Protein AF-A0A2H1VPU5-F1 (afdb_monomer)

pLDDT: mean 70.34, std 22.44, range [27.55, 95.19]

Nearest PDB structures (foldseek):
  5och-assembly3_F  TM=7.234E-01  e=4.424E-10  Homo sapiens
  5och-assembly1_B  TM=7.020E-01  e=1.678E-09  Homo sapiens
  8t46-assembly1_B  TM=8.960E-01  e=2.900E-05  Homo sapiens
  7ocy-assembly1_A  TM=8.247E-01  e=1.777E-04  Enterococcus faecalis
  7zo8-assembly1_A  TM=7.745E-01  e=1.078E-02  Brucella abortus 2308

Structure (mmCIF, N/CA/C/O backbone):
data_AF-A0A2H1VPU5-F1
#
_entry.id   AF-A0A2H1VPU5-F1
#
loop_
_atom_site.group_PDB
_atom_site.id
_atom_site.type_symbol
_atom_site.label_atom_id
_atom_site.label_alt_id
_atom_site.label_comp_id
_atom_site.label_asym_id
_atom_site.label_entity_id
_atom_site.label_seq_id
_atom_site.pdbx_PDB_ins_code
_atom_site.Cartn_x
_atom_site.Cartn_y
_atom_site.Cartn_z
_atom_site.occupancy
_atom_site.B_iso_or_equiv
_atom_site.auth_seq_id
_atom_site.auth_comp_id
_atom_site.auth_asym_id
_atom_site.auth_atom_id
_atom_site.pdbx_PDB_model_num
ATOM 1 N N . MET A 1 1 ? 21.576 2.907 -0.251 1.00 35.38 1 MET A N 1
ATOM 2 C CA . MET A 1 1 ? 21.197 3.904 0.779 1.00 35.38 1 MET A CA 1
ATOM 3 C C . MET A 1 1 ? 19.671 4.067 0.912 1.00 35.38 1 MET A C 1
ATOM 5 O O . MET A 1 1 ? 19.208 5.163 1.173 1.00 35.38 1 MET A O 1
ATOM 9 N N . TRP A 1 2 ? 18.875 2.994 0.759 1.00 27.55 2 TRP A N 1
ATOM 10 C CA . TRP A 1 2 ? 17.397 3.071 0.806 1.00 27.55 2 TRP A CA 1
ATOM 11 C C . TRP A 1 2 ? 16.715 1.827 1.420 1.00 27.55 2 TRP A C 1
ATOM 13 O O . TRP A 1 2 ? 15.532 1.593 1.216 1.00 27.55 2 TRP A O 1
ATOM 23 N N . GLN A 1 3 ? 17.447 1.030 2.209 1.00 29.59 3 GLN A N 1
ATOM 24 C CA . GLN A 1 3 ? 16.927 -0.193 2.850 1.00 29.59 3 GLN A CA 1
ATOM 25 C C . GLN A 1 3 ? 16.919 -0.153 4.390 1.00 29.59 3 GLN A C 1
ATOM 27 O O . GLN A 1 3 ? 16.668 -1.169 5.023 1.00 29.59 3 GLN A O 1
ATOM 32 N N . LEU A 1 4 ? 17.147 1.011 5.010 1.00 32.12 4 LEU A N 1
ATOM 33 C CA . LEU A 1 4 ? 17.268 1.138 6.474 1.00 32.12 4 LEU A CA 1
ATOM 34 C C . LEU A 1 4 ? 16.083 1.824 7.181 1.00 32.12 4 LEU A C 1
ATOM 36 O O . LEU A 1 4 ? 16.199 2.149 8.355 1.00 32.12 4 LEU A O 1
ATOM 40 N N . LEU A 1 5 ? 14.937 2.035 6.522 1.00 30.97 5 LEU A N 1
ATOM 41 C CA . LEU A 1 5 ? 13.829 2.823 7.101 1.00 30.97 5 LEU A CA 1
ATOM 42 C C . LEU A 1 5 ? 12.494 2.083 7.281 1.00 30.97 5 LEU A C 1
ATOM 44 O O . LEU A 1 5 ? 11.484 2.718 7.569 1.00 30.97 5 LEU A O 1
ATOM 48 N N . GLN A 1 6 ? 12.469 0.750 7.189 1.00 33.72 6 GLN A N 1
ATOM 49 C CA . GLN A 1 6 ? 11.227 -0.031 7.322 1.00 33.72 6 GLN A CA 1
ATOM 50 C C . GLN A 1 6 ? 11.131 -0.848 8.618 1.00 33.72 6 GLN A C 1
ATOM 52 O O . GLN A 1 6 ? 10.635 -1.971 8.636 1.00 33.72 6 GLN A O 1
ATOM 57 N N . THR A 1 7 ? 11.562 -0.251 9.730 1.00 30.19 7 THR A N 1
ATOM 58 C CA . THR A 1 7 ? 11.358 -0.777 11.089 1.00 30.19 7 THR A CA 1
ATOM 59 C C . THR A 1 7 ? 10.811 0.317 12.003 1.00 30.19 7 THR A C 1
ATOM 61 O O . THR A 1 7 ? 11.472 0.740 12.945 1.00 30.19 7 THR A O 1
ATOM 64 N N . SER A 1 8 ? 9.587 0.778 11.726 1.00 32.44 8 SER A N 1
ATOM 65 C CA . SER A 1 8 ? 8.923 1.838 12.513 1.00 32.44 8 SER A CA 1
ATOM 66 C C . SER A 1 8 ? 7.534 1.454 13.035 1.00 32.44 8 SER A C 1
ATOM 68 O O . SER A 1 8 ? 6.778 2.326 13.441 1.00 32.44 8 SER A O 1
ATOM 70 N N . SER A 1 9 ? 7.182 0.163 13.063 1.00 31.45 9 SER A N 1
ATOM 71 C CA . SER A 1 9 ? 5.874 -0.298 13.580 1.00 31.45 9 SER A CA 1
ATOM 72 C C . SER A 1 9 ? 5.974 -1.273 14.758 1.00 31.45 9 SER A C 1
ATOM 74 O O . SER A 1 9 ? 4.963 -1.779 15.224 1.00 31.45 9 SER A O 1
ATOM 76 N N . CYS A 1 10 ? 7.177 -1.500 15.295 1.00 29.88 10 CYS A N 1
ATOM 77 C CA . CYS A 1 10 ? 7.404 -2.366 16.459 1.00 29.88 10 CYS A CA 1
ATOM 78 C C . CYS A 1 10 ? 8.067 -1.603 17.624 1.00 29.88 10 CYS A C 1
ATOM 80 O O . CYS A 1 10 ? 8.961 -2.116 18.290 1.00 29.88 10 CYS A O 1
ATOM 82 N N . GLN A 1 11 ? 7.677 -0.342 17.840 1.00 32.53 11 GLN A N 1
ATOM 83 C CA . GLN A 1 11 ? 8.144 0.481 18.971 1.00 32.53 11 GLN A CA 1
ATOM 84 C C . GLN A 1 11 ? 7.008 0.900 19.920 1.00 32.53 11 GLN A C 1
ATOM 86 O O . GLN A 1 11 ? 7.268 1.126 21.097 1.00 32.53 11 GLN A O 1
ATOM 91 N N . LEU A 1 12 ? 5.738 0.889 19.489 1.00 30.73 12 LEU A N 1
ATOM 92 C CA . LEU A 1 12 ? 4.642 1.394 20.330 1.00 30.73 12 LEU A CA 1
ATOM 93 C C . LEU A 1 12 ? 4.234 0.463 21.490 1.00 30.73 12 LEU A C 1
ATOM 95 O O . LEU A 1 12 ? 3.592 0.903 22.437 1.00 30.73 12 LEU A O 1
ATOM 99 N N . VAL A 1 13 ? 4.652 -0.807 21.469 1.00 36.97 13 VAL A N 1
ATOM 100 C CA . VAL A 1 13 ? 4.398 -1.761 22.571 1.00 36.97 13 VAL A CA 1
ATOM 101 C C . VAL A 1 13 ? 5.513 -1.721 23.631 1.00 36.97 13 VAL A C 1
ATOM 103 O O . VAL A 1 13 ? 5.319 -2.168 24.758 1.00 36.97 13 VAL A O 1
ATOM 106 N N . ARG A 1 14 ? 6.671 -1.110 23.331 1.00 29.95 14 ARG A N 1
ATOM 107 C CA . ARG A 1 14 ? 7.824 -1.056 24.251 1.00 29.95 14 ARG A CA 1
ATOM 108 C C . ARG A 1 14 ? 7.735 0.072 25.288 1.00 29.95 14 ARG A C 1
ATOM 110 O O . ARG A 1 14 ? 8.476 0.051 26.265 1.00 29.95 14 ARG A O 1
ATOM 117 N N . GLN A 1 15 ? 6.823 1.030 25.120 1.00 29.94 15 GLN A N 1
ATOM 118 C CA . GLN A 1 15 ? 6.799 2.247 25.941 1.00 29.94 15 GLN A CA 1
ATOM 119 C C . GLN A 1 15 ? 5.824 2.206 27.131 1.00 29.94 15 GLN A C 1
ATOM 121 O O . GLN A 1 15 ? 5.941 3.035 28.025 1.00 29.94 15 GLN A O 1
ATOM 126 N N . ARG A 1 16 ? 4.928 1.209 27.216 1.00 30.64 16 ARG A N 1
ATOM 127 C CA . ARG A 1 16 ? 4.030 1.031 28.381 1.00 30.64 16 ARG A CA 1
ATOM 128 C C . ARG A 1 16 ? 4.578 0.132 29.499 1.00 30.64 16 ARG A C 1
ATOM 130 O O . ARG A 1 16 ? 3.918 -0.008 30.519 1.00 30.64 16 ARG A O 1
ATOM 137 N N . LEU A 1 17 ? 5.780 -0.435 29.356 1.00 30.95 17 LEU A N 1
ATOM 138 C CA . LEU A 1 17 ? 6.385 -1.318 30.372 1.00 30.95 17 LEU A CA 1
ATOM 139 C C . LEU A 1 17 ? 7.508 -0.672 31.207 1.00 30.95 17 LEU A C 1
ATOM 141 O O . LEU A 1 17 ? 8.047 -1.324 32.093 1.00 30.95 17 LEU A O 1
ATOM 145 N N . LEU A 1 18 ? 7.856 0.601 30.977 1.00 31.12 18 LEU A N 1
ATOM 146 C CA . LEU A 1 18 ? 8.975 1.270 31.669 1.00 31.12 18 LEU A CA 1
ATOM 147 C C . LEU A 1 18 ? 8.564 2.291 32.747 1.00 31.12 18 LEU A C 1
ATOM 149 O O . LEU A 1 18 ? 9.366 3.146 33.113 1.00 31.12 18 LEU A O 1
ATOM 153 N N . THR A 1 19 ? 7.353 2.200 33.306 1.00 31.98 19 THR A N 1
ATOM 154 C CA . THR A 1 19 ? 6.921 3.059 34.432 1.00 31.98 19 THR A CA 1
ATOM 155 C C . THR A 1 19 ? 6.419 2.291 35.658 1.00 31.98 19 THR A C 1
ATOM 157 O O . THR A 1 19 ? 5.693 2.846 36.475 1.00 31.98 19 THR A O 1
ATOM 160 N N . ALA A 1 20 ? 6.857 1.045 35.859 1.00 32.59 20 ALA A N 1
ATOM 161 C CA . ALA A 1 20 ? 6.704 0.344 37.138 1.00 32.59 20 ALA A CA 1
ATOM 162 C C . ALA A 1 20 ? 8.081 0.156 37.790 1.00 32.59 20 ALA A C 1
ATOM 164 O O . ALA A 1 20 ? 8.695 -0.907 37.764 1.00 32.59 20 ALA A O 1
ATOM 165 N N . LYS A 1 21 ? 8.597 1.257 38.338 1.00 32.16 21 LYS A N 1
ATOM 166 C CA . LYS A 1 21 ? 9.828 1.313 39.125 1.00 32.16 21 LYS A CA 1
ATOM 167 C C . LYS A 1 21 ? 9.536 0.736 40.517 1.00 32.16 21 LYS A C 1
ATOM 169 O O . LYS A 1 21 ? 9.189 1.480 41.426 1.00 32.16 21 LYS A O 1
ATOM 174 N N . SER A 1 22 ? 9.672 -0.579 40.676 1.00 31.31 22 SER A N 1
ATOM 175 C CA . SER A 1 22 ? 9.853 -1.225 41.981 1.00 31.31 22 SER A CA 1
ATOM 176 C C . SER A 1 22 ? 11.237 -1.865 42.006 1.00 31.31 22 SER A C 1
ATOM 178 O O . SER A 1 22 ? 11.549 -2.799 41.271 1.00 31.31 22 SER A O 1
ATOM 180 N N . ASN A 1 23 ? 12.094 -1.221 42.784 1.00 31.05 23 ASN A N 1
ATOM 181 C CA . ASN A 1 23 ? 13.506 -1.487 42.974 1.00 31.05 23 ASN A CA 1
ATOM 182 C C . ASN A 1 23 ? 13.683 -2.643 43.987 1.00 31.05 23 ASN A C 1
ATOM 184 O O . ASN A 1 23 ? 12.801 -2.880 44.805 1.00 31.05 23 ASN A O 1
ATOM 188 N N . VAL A 1 24 ? 14.863 -3.274 43.990 1.00 32.84 24 VAL A N 1
ATOM 189 C CA . VAL A 1 24 ? 15.436 -4.157 45.043 1.00 32.84 24 VAL A CA 1
ATOM 190 C C . VAL A 1 24 ? 15.342 -5.692 44.874 1.00 32.84 24 VAL A C 1
ATOM 192 O O . VAL A 1 24 ? 16.260 -6.368 45.329 1.00 32.84 24 VAL A O 1
ATOM 195 N N . TYR A 1 25 ? 14.389 -6.297 44.154 1.00 34.00 25 TYR A N 1
ATOM 196 C CA . TYR A 1 25 ? 14.315 -7.783 44.108 1.00 34.00 25 TYR A CA 1
ATOM 197 C C . TYR A 1 25 ? 15.118 -8.480 42.987 1.00 34.00 25 TYR A C 1
ATOM 199 O O . TYR A 1 25 ? 15.429 -9.666 43.086 1.00 34.00 25 TYR A O 1
ATOM 207 N N . PHE A 1 26 ? 15.493 -7.764 41.922 1.00 33.88 26 PHE A N 1
ATOM 208 C CA . PHE A 1 26 ? 16.009 -8.391 40.694 1.00 33.88 26 PHE A CA 1
ATOM 209 C C . PHE A 1 26 ? 17.485 -8.825 40.765 1.00 33.88 26 PHE A C 1
ATOM 211 O O . PHE A 1 26 ? 17.913 -9.719 40.040 1.00 33.88 26 PHE A O 1
ATOM 218 N N . THR A 1 27 ? 18.284 -8.237 41.656 1.00 35.97 27 THR A N 1
ATOM 219 C CA . THR A 1 27 ? 19.724 -8.533 41.738 1.00 35.97 27 THR A CA 1
ATOM 220 C C . THR A 1 27 ? 20.045 -9.811 42.515 1.00 35.97 27 THR A C 1
ATOM 222 O O . THR A 1 27 ? 21.115 -10.382 42.310 1.00 35.97 27 THR A O 1
ATOM 225 N N . ASN A 1 28 ? 19.119 -10.324 43.334 1.00 30.77 28 ASN A N 1
ATOM 226 C CA . ASN A 1 28 ? 19.339 -11.549 44.113 1.00 30.77 28 ASN A CA 1
ATOM 227 C C . ASN A 1 28 ? 18.953 -12.849 43.382 1.00 30.77 28 ASN A C 1
ATOM 229 O O . ASN A 1 28 ? 19.381 -13.919 43.808 1.00 30.77 28 ASN A O 1
ATOM 233 N N . LEU A 1 29 ? 18.227 -12.792 42.256 1.00 39.41 29 LEU A N 1
ATOM 234 C CA . LEU A 1 29 ? 17.804 -14.003 41.531 1.00 39.41 29 LEU A CA 1
ATOM 235 C C . LEU A 1 29 ? 18.836 -14.520 40.506 1.00 39.41 29 LEU A C 1
ATOM 237 O O . LEU A 1 29 ? 18.741 -15.650 40.042 1.00 39.41 29 LEU A O 1
ATOM 241 N N . MET A 1 30 ? 19.863 -13.728 40.179 1.00 40.12 30 MET A N 1
ATOM 242 C CA . MET A 1 30 ? 20.911 -14.089 39.205 1.00 40.12 30 MET A CA 1
ATOM 243 C C . MET A 1 30 ? 22.155 -14.737 39.847 1.00 40.12 30 MET A C 1
ATOM 245 O O . MET A 1 30 ? 23.191 -14.859 39.192 1.00 40.12 30 MET A O 1
ATOM 249 N N . LYS A 1 31 ? 22.092 -15.146 41.126 1.00 36.12 31 LYS A N 1
ATOM 250 C CA . LYS A 1 31 ? 23.265 -15.611 41.897 1.00 36.12 31 LYS A CA 1
ATOM 251 C C . LYS A 1 31 ? 23.230 -17.079 42.347 1.00 36.12 31 LYS A C 1
ATOM 253 O O . LYS A 1 31 ? 23.977 -17.433 43.249 1.00 36.12 31 LYS A O 1
ATOM 258 N N . ASN A 1 32 ? 22.463 -17.974 41.715 1.00 32.84 32 ASN A N 1
ATOM 259 C CA . ASN A 1 32 ? 22.667 -19.413 41.947 1.00 32.84 32 ASN A CA 1
ATOM 260 C C . ASN A 1 32 ? 22.587 -20.282 40.677 1.00 32.84 32 ASN A C 1
ATOM 262 O O . ASN A 1 32 ? 21.524 -20.602 40.167 1.00 32.84 32 ASN A O 1
ATOM 266 N N . ARG A 1 33 ? 23.798 -20.632 40.219 1.00 39.62 33 ARG A N 1
ATOM 267 C CA . ARG A 1 33 ? 24.274 -21.747 39.380 1.00 39.62 33 ARG A CA 1
ATOM 268 C C . ARG A 1 33 ? 23.382 -22.347 38.269 1.00 39.62 33 ARG A C 1
ATOM 270 O O . ARG A 1 33 ? 22.427 -23.062 38.555 1.00 39.62 33 ARG A O 1
ATOM 277 N N . PRO A 1 34 ? 23.869 -22.306 37.012 1.00 47.88 34 PRO A N 1
ATOM 278 C CA . PRO A 1 34 ? 23.504 -23.248 35.964 1.00 47.88 34 PRO A CA 1
ATOM 279 C C . PRO A 1 34 ? 24.471 -24.442 35.999 1.00 47.88 34 PRO A C 1
ATOM 281 O O . PRO A 1 34 ? 25.678 -24.264 35.846 1.00 47.88 34 PRO A O 1
ATOM 284 N N . SER A 1 35 ? 23.999 -25.678 36.156 1.00 51.44 35 SER A N 1
ATOM 285 C CA . SER A 1 35 ? 24.870 -26.825 35.863 1.00 51.44 35 SER A CA 1
ATOM 286 C C . SER A 1 35 ? 24.104 -28.118 35.621 1.00 51.44 35 SER A C 1
ATOM 288 O O . SER A 1 35 ? 23.283 -28.524 36.433 1.00 51.44 35 SER A O 1
ATOM 290 N N . ASN A 1 36 ? 24.486 -28.776 34.523 1.00 36.75 36 ASN A N 1
ATOM 291 C CA . ASN A 1 36 ? 24.309 -30.189 34.155 1.00 36.75 36 ASN A CA 1
ATOM 292 C C . ASN A 1 36 ? 23.232 -30.518 33.111 1.00 36.75 36 ASN A C 1
ATOM 294 O O . ASN A 1 36 ? 23.498 -31.369 32.266 1.00 36.75 36 ASN A O 1
ATOM 298 N N . VAL A 1 37 ? 22.093 -29.822 33.060 1.00 47.28 37 VAL A N 1
ATOM 299 C CA . VAL A 1 37 ? 21.018 -30.176 32.102 1.00 47.28 37 VAL A CA 1
ATOM 300 C C . VAL A 1 37 ? 21.315 -29.674 30.681 1.00 47.28 37 VAL A C 1
ATOM 302 O O . VAL A 1 37 ? 21.273 -30.442 29.724 1.00 47.28 37 VAL A O 1
ATOM 305 N N . VAL A 1 38 ? 21.749 -28.416 30.541 1.00 47.94 38 VAL A N 1
ATOM 306 C CA . VAL A 1 38 ? 22.080 -27.809 29.232 1.00 47.94 38 VAL A CA 1
ATOM 307 C C . VAL A 1 38 ? 23.319 -28.453 28.594 1.00 47.94 38 VAL A C 1
ATOM 309 O O . VAL A 1 38 ? 23.414 -28.573 27.374 1.00 47.94 38 VAL A O 1
ATOM 312 N N . LYS A 1 39 ? 24.258 -28.933 29.420 1.00 39.06 39 LYS A N 1
ATOM 313 C CA . LYS A 1 39 ? 25.502 -29.560 28.950 1.00 39.06 39 LYS A CA 1
ATOM 314 C C . LYS A 1 39 ? 25.263 -30.959 28.360 1.00 39.06 39 LYS A C 1
ATOM 316 O O . LYS A 1 39 ? 25.952 -31.311 27.410 1.00 39.06 39 LYS A O 1
ATOM 321 N N . ARG A 1 40 ? 24.268 -31.712 28.864 1.00 38.28 40 ARG A N 1
ATOM 322 C CA . ARG A 1 40 ? 23.864 -33.017 28.296 1.00 38.28 40 ARG A CA 1
ATOM 323 C C . ARG A 1 40 ? 23.141 -32.866 26.959 1.00 38.28 40 ARG A C 1
ATOM 325 O O . ARG A 1 40 ? 23.476 -33.568 26.011 1.00 38.28 40 ARG A O 1
ATOM 332 N N . TYR A 1 41 ? 22.250 -31.880 26.850 1.00 43.97 41 TYR A N 1
ATOM 333 C CA . TYR A 1 41 ? 21.500 -31.637 25.614 1.00 43.97 41 TYR A CA 1
ATOM 334 C C . TYR A 1 41 ? 22.420 -31.273 24.437 1.00 43.97 41 TYR A C 1
ATOM 336 O O . TYR A 1 41 ? 22.251 -31.764 23.324 1.00 43.97 41 TYR A O 1
ATOM 344 N N . PHE A 1 42 ? 23.458 -30.467 24.686 1.00 44.22 42 PHE A N 1
ATOM 345 C CA . PHE A 1 42 ? 24.414 -30.090 23.641 1.00 44.22 42 PHE A CA 1
ATOM 346 C C . PHE A 1 42 ? 25.354 -31.236 23.219 1.00 44.22 42 PHE A C 1
ATOM 348 O O . PHE A 1 42 ? 25.771 -31.282 22.060 1.00 44.22 42 PHE A O 1
ATOM 355 N N . SER A 1 43 ? 25.675 -32.183 24.113 1.00 36.75 43 SER A N 1
ATOM 356 C CA . SER A 1 43 ? 26.500 -33.354 23.759 1.00 36.75 43 SER A CA 1
ATOM 357 C C . SER A 1 43 ? 25.749 -34.399 22.926 1.00 36.75 43 SER A C 1
ATOM 359 O O . SER A 1 43 ? 26.352 -35.055 22.073 1.00 36.75 43 SER A O 1
ATOM 361 N N . GLU A 1 44 ? 24.434 -34.520 23.115 1.00 35.59 44 GLU A N 1
ATOM 362 C CA . GLU A 1 44 ? 23.580 -35.443 22.351 1.00 35.59 44 GLU A CA 1
ATOM 363 C C . GLU A 1 44 ? 23.325 -34.941 20.921 1.00 35.59 44 GLU A C 1
ATOM 365 O O . GLU A 1 44 ? 23.312 -35.720 19.969 1.00 35.59 44 GLU A O 1
ATOM 370 N N . VAL A 1 45 ? 23.254 -33.619 20.730 1.00 42.59 45 VAL A N 1
ATOM 371 C CA . VAL A 1 45 ? 23.144 -33.016 19.391 1.00 42.59 45 VAL A CA 1
ATOM 372 C C . VAL A 1 45 ? 24.448 -33.163 18.595 1.00 42.59 45 VAL A C 1
ATOM 374 O O . VAL A 1 45 ? 24.411 -33.443 17.396 1.00 42.59 45 VAL A O 1
ATOM 377 N N . LYS A 1 46 ? 25.615 -33.039 19.245 1.00 34.12 46 LYS A N 1
ATOM 378 C CA . LYS A 1 46 ? 26.911 -33.130 18.550 1.00 34.12 46 LYS A CA 1
ATOM 379 C C . LYS A 1 46 ? 27.227 -34.549 18.058 1.00 34.12 46 LYS A C 1
ATOM 381 O O . LYS A 1 46 ? 27.805 -34.704 16.989 1.00 34.12 46 LYS A O 1
ATOM 386 N N . THR A 1 47 ? 26.799 -35.582 18.785 1.00 33.25 47 THR A N 1
ATOM 387 C CA . THR A 1 47 ? 27.061 -36.989 18.418 1.00 33.25 47 THR A CA 1
ATOM 388 C C . THR A 1 47 ? 26.167 -37.507 17.287 1.00 33.25 47 THR A C 1
ATOM 390 O O . THR A 1 47 ? 26.588 -38.394 16.542 1.00 33.25 47 THR A O 1
ATOM 393 N N . SER A 1 48 ? 24.979 -36.926 17.088 1.00 31.38 48 SER A N 1
ATOM 394 C CA . SER A 1 48 ? 24.082 -37.303 15.982 1.00 31.38 48 SER A CA 1
ATOM 395 C C . SER A 1 48 ? 24.497 -36.695 14.632 1.00 31.38 48 SER A C 1
ATOM 397 O O . SER A 1 48 ? 24.237 -37.280 13.580 1.00 31.38 48 SER A O 1
ATOM 399 N N . SER A 1 49 ? 25.207 -35.558 14.646 1.00 33.94 49 SER A N 1
ATOM 400 C CA . SER A 1 49 ? 25.693 -34.904 13.421 1.00 33.94 49 SER A CA 1
ATOM 401 C C . SER A 1 49 ? 26.880 -35.623 12.767 1.00 33.94 49 SER A C 1
ATOM 403 O O . SER A 1 49 ? 27.093 -35.456 11.570 1.00 33.94 49 SER A O 1
ATOM 405 N N . GLU A 1 50 ? 27.649 -36.421 13.515 1.00 31.86 50 GLU A N 1
ATOM 406 C CA . GLU A 1 50 ? 28.883 -37.040 13.002 1.00 31.86 50 GLU A CA 1
ATOM 407 C C . GLU A 1 50 ? 28.657 -38.449 12.418 1.00 31.86 50 GLU A C 1
ATOM 409 O O . GLU A 1 50 ? 29.428 -38.909 11.581 1.00 31.86 50 GLU A O 1
ATOM 414 N N . LYS A 1 51 ? 27.556 -39.130 12.777 1.00 29.38 51 LYS A N 1
ATOM 415 C CA . LYS A 1 51 ? 27.285 -40.521 12.351 1.00 29.38 51 LYS A CA 1
ATOM 416 C C . LYS A 1 51 ? 26.473 -40.677 11.055 1.00 29.38 51 LYS A C 1
ATOM 418 O O . LYS A 1 51 ? 26.291 -41.804 10.605 1.00 29.38 51 LYS A O 1
ATOM 423 N N . ASN A 1 52 ? 26.007 -39.591 10.432 1.00 30.77 52 ASN A N 1
ATOM 424 C CA . ASN A 1 52 ? 25.209 -39.636 9.191 1.00 30.77 52 ASN A CA 1
ATOM 425 C C . ASN A 1 52 ? 25.900 -39.001 7.968 1.00 30.77 52 ASN A C 1
ATOM 427 O O . ASN A 1 52 ? 25.242 -38.622 7.001 1.00 30.77 52 ASN A O 1
ATOM 431 N N . ALA A 1 53 ? 27.232 -38.920 7.972 1.00 29.86 53 ALA A N 1
ATOM 432 C CA . ALA A 1 53 ? 28.003 -38.588 6.779 1.00 29.86 53 ALA A CA 1
ATOM 433 C C . ALA A 1 53 ? 28.364 -39.876 6.012 1.00 29.86 53 ALA A C 1
ATOM 435 O O . ALA A 1 53 ? 29.382 -40.509 6.280 1.00 29.86 53 ALA A O 1
ATOM 436 N N . LYS A 1 54 ? 27.527 -40.277 5.045 1.00 28.78 54 LYS A N 1
ATOM 437 C CA . LYS A 1 54 ? 27.952 -41.197 3.974 1.00 28.78 54 LYS A CA 1
ATOM 438 C C . LYS A 1 54 ? 28.665 -40.374 2.890 1.00 28.78 54 LYS A C 1
ATOM 440 O O . LYS A 1 54 ? 28.030 -39.482 2.324 1.00 28.78 54 LYS A O 1
ATOM 445 N N . PRO A 1 55 ? 29.949 -40.634 2.583 1.00 37.56 55 PRO A N 1
ATOM 446 C CA . PRO A 1 55 ? 30.664 -39.922 1.536 1.00 37.56 55 PRO A CA 1
ATOM 447 C C . PRO A 1 55 ? 30.371 -40.605 0.197 1.00 37.56 55 PRO A C 1
ATOM 449 O O . PRO A 1 55 ? 30.620 -41.795 0.036 1.00 37.56 55 PRO A O 1
ATOM 452 N N . GLY A 1 56 ? 29.824 -39.862 -0.763 1.00 36.50 56 GLY A N 1
ATOM 453 C CA . GLY A 1 56 ? 29.666 -40.354 -2.135 1.00 36.50 56 GLY A CA 1
ATOM 454 C C . GLY A 1 56 ? 28.268 -40.193 -2.715 1.00 36.50 56 GLY A C 1
ATOM 455 O O . GLY A 1 56 ? 27.679 -41.167 -3.163 1.00 36.50 56 GLY A O 1
ATOM 456 N N . LEU A 1 57 ? 27.727 -38.972 -2.722 1.00 36.28 57 LEU A N 1
ATOM 457 C CA . LEU A 1 57 ? 26.620 -38.616 -3.617 1.00 36.28 57 LEU A CA 1
ATOM 458 C C . LEU A 1 57 ? 26.526 -37.093 -3.810 1.00 36.28 57 LEU A C 1
ATOM 460 O O . LEU A 1 57 ? 25.475 -36.491 -3.621 1.00 36.28 57 LEU A O 1
ATOM 464 N N . LEU A 1 58 ? 27.653 -36.448 -4.123 1.00 36.88 58 LEU A N 1
ATOM 465 C CA . LEU A 1 58 ? 27.720 -34.995 -4.347 1.00 36.88 58 LEU A CA 1
ATOM 466 C C . LEU A 1 58 ? 28.166 -34.629 -5.768 1.00 36.88 58 LEU A C 1
ATOM 468 O O . LEU A 1 58 ? 28.765 -33.584 -5.994 1.00 36.88 58 LEU A O 1
ATOM 472 N N . LEU A 1 59 ? 27.842 -35.478 -6.742 1.00 44.62 59 LEU A N 1
ATOM 473 C CA . LEU A 1 59 ? 27.926 -35.125 -8.153 1.00 44.62 59 LEU A CA 1
ATOM 474 C C . LEU A 1 59 ? 26.622 -35.514 -8.842 1.00 44.62 59 LEU A C 1
ATOM 476 O O . LEU A 1 59 ? 26.190 -36.657 -8.751 1.00 44.62 59 LEU A O 1
ATOM 480 N N . LEU A 1 60 ? 26.046 -34.528 -9.535 1.00 42.12 60 LEU A N 1
ATOM 481 C CA . LEU A 1 60 ? 24.821 -34.556 -10.341 1.00 42.12 60 LEU A CA 1
ATOM 482 C C . LEU A 1 60 ? 23.506 -34.422 -9.568 1.00 42.12 60 LEU A C 1
ATOM 484 O O . LEU A 1 60 ? 22.803 -35.397 -9.324 1.00 42.12 60 LEU A O 1
ATOM 488 N N . CYS A 1 61 ? 23.075 -33.179 -9.341 1.00 35.19 61 CYS A N 1
ATOM 489 C CA . CYS A 1 61 ? 21.650 -32.866 -9.447 1.00 35.19 61 CYS A CA 1
ATOM 490 C C . CYS A 1 61 ? 21.433 -31.423 -9.907 1.00 35.19 61 CYS A C 1
ATOM 492 O O . CYS A 1 61 ? 21.725 -30.460 -9.206 1.00 35.19 61 CYS A O 1
ATOM 494 N N . SER A 1 62 ? 20.897 -31.311 -11.121 1.00 45.19 62 SER A N 1
ATOM 495 C CA . SER A 1 62 ? 20.374 -30.095 -11.738 1.00 45.19 62 SER A CA 1
ATOM 496 C C . SER A 1 62 ? 19.417 -29.327 -10.807 1.00 45.19 62 SER A C 1
ATOM 498 O O . SER A 1 62 ? 18.634 -29.974 -10.100 1.00 45.19 62 SER A O 1
ATOM 500 N N . PRO A 1 63 ? 19.354 -27.985 -10.899 1.00 54.06 63 PRO A N 1
ATOM 501 C CA . PRO A 1 63 ? 18.495 -27.134 -10.062 1.00 54.06 63 PRO A CA 1
ATOM 502 C C . PRO A 1 63 ? 16.991 -27.473 -10.121 1.00 54.06 63 PRO A C 1
ATOM 504 O O . PRO A 1 63 ? 16.241 -27.120 -9.214 1.00 54.06 63 PRO A O 1
ATOM 507 N N . TRP A 1 64 ? 16.547 -28.225 -11.133 1.00 49.72 64 TRP A N 1
ATOM 508 C CA . TRP A 1 64 ? 15.152 -28.628 -11.330 1.00 49.72 64 TRP A CA 1
ATOM 509 C C . TRP A 1 64 ? 14.606 -29.603 -10.271 1.00 49.72 64 TRP A C 1
ATOM 511 O O . TRP A 1 64 ? 13.427 -29.544 -9.927 1.00 49.72 64 TRP A O 1
ATOM 521 N N . LYS A 1 65 ? 15.439 -30.500 -9.719 1.00 44.88 65 LYS A N 1
ATOM 522 C CA . LYS A 1 65 ? 14.963 -31.553 -8.792 1.00 44.88 65 LYS A CA 1
ATOM 523 C C . LYS A 1 65 ? 14.885 -31.114 -7.327 1.00 44.88 65 LYS A C 1
ATOM 525 O O . LYS A 1 65 ? 14.183 -31.744 -6.540 1.00 44.88 65 LYS A O 1
ATOM 530 N N . LEU A 1 66 ? 15.552 -30.017 -6.967 1.00 51.94 66 LEU A N 1
ATOM 531 C CA . LEU A 1 66 ? 15.532 -29.469 -5.607 1.00 51.94 66 LEU A CA 1
ATOM 532 C C . LEU A 1 66 ? 14.211 -28.760 -5.268 1.00 51.94 66 LEU A C 1
ATOM 534 O O . LEU A 1 66 ? 13.806 -28.766 -4.110 1.00 51.94 66 LEU A O 1
ATOM 538 N N . CYS A 1 67 ? 13.507 -28.202 -6.258 1.00 52.00 67 CYS A N 1
ATOM 539 C CA . CYS A 1 67 ? 12.317 -27.381 -6.000 1.00 52.00 67 CYS A CA 1
ATOM 540 C C . CYS A 1 67 ? 11.005 -28.170 -5.863 1.00 52.00 67 CYS A C 1
ATOM 542 O O . CYS A 1 67 ? 10.081 -27.678 -5.219 1.00 52.00 67 CYS A O 1
ATOM 544 N N . THR A 1 68 ? 10.897 -29.372 -6.440 1.00 54.91 68 THR A N 1
ATOM 545 C CA . THR A 1 68 ? 9.615 -30.105 -6.518 1.00 54.91 68 THR A CA 1
ATOM 546 C C . THR A 1 68 ? 9.519 -31.318 -5.590 1.00 54.91 68 THR A C 1
ATOM 548 O O . THR A 1 68 ? 8.415 -31.687 -5.202 1.00 54.91 68 THR A O 1
ATOM 551 N N . GLY A 1 69 ? 10.641 -31.928 -5.182 1.00 48.47 69 GLY A N 1
ATOM 552 C CA . GLY A 1 69 ? 10.620 -33.182 -4.410 1.00 48.47 69 GLY A CA 1
ATOM 553 C C . GLY A 1 69 ? 10.801 -33.046 -2.893 1.00 48.47 69 GLY A C 1
ATOM 554 O O . GLY A 1 69 ? 10.278 -33.858 -2.133 1.00 48.47 69 GLY A O 1
ATOM 555 N N . VAL A 1 70 ? 11.534 -32.031 -2.425 1.00 53.56 70 VAL A N 1
ATOM 556 C CA . VAL A 1 70 ? 12.031 -31.999 -1.034 1.00 53.56 70 VAL A CA 1
ATOM 557 C C . VAL A 1 70 ? 11.017 -31.387 -0.053 1.00 53.56 70 VAL A C 1
ATOM 559 O O . VAL A 1 70 ? 10.893 -31.868 1.074 1.00 53.56 70 VAL A O 1
ATOM 562 N N . SER A 1 71 ? 10.218 -30.401 -0.479 1.00 53.09 71 SER A N 1
ATOM 563 C CA . SER A 1 71 ? 9.251 -29.722 0.406 1.00 53.09 71 SER A CA 1
ATOM 564 C C . SER A 1 71 ? 8.020 -30.572 0.753 1.00 53.09 71 SER A C 1
ATOM 566 O O . SER A 1 71 ? 7.532 -30.507 1.880 1.00 53.09 71 SER A O 1
ATOM 568 N N . LEU A 1 72 ? 7.536 -31.413 -0.169 1.00 54.28 72 LEU A N 1
ATOM 569 C CA . LEU A 1 72 ? 6.369 -32.281 0.069 1.00 54.28 72 LEU A CA 1
ATOM 570 C C . LEU A 1 72 ? 6.701 -33.468 0.990 1.00 54.28 72 LEU A C 1
ATOM 572 O O . LEU A 1 72 ? 5.900 -33.826 1.853 1.00 54.28 72 LEU A O 1
ATOM 576 N N . ALA A 1 73 ? 7.898 -34.047 0.861 1.00 53.53 73 ALA A N 1
ATOM 577 C CA . ALA A 1 73 ? 8.292 -35.228 1.632 1.00 53.53 73 ALA A CA 1
ATOM 578 C C . ALA A 1 73 ? 8.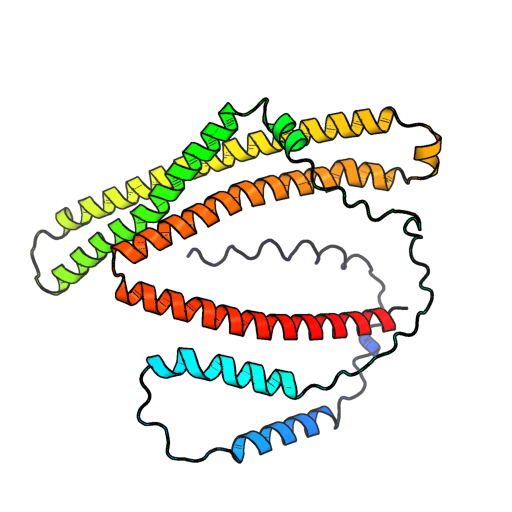642 -34.909 3.098 1.00 53.53 73 ALA A C 1
ATOM 580 O O . ALA A 1 73 ? 8.316 -35.689 3.997 1.00 53.53 73 ALA A O 1
ATOM 581 N N . LEU A 1 74 ? 9.268 -33.755 3.360 1.00 55.66 74 LEU A N 1
ATOM 582 C CA . LEU A 1 74 ? 9.603 -33.327 4.724 1.00 55.66 74 LEU A CA 1
ATOM 583 C C . LEU A 1 74 ? 8.365 -32.859 5.502 1.00 55.66 74 LEU A C 1
ATOM 585 O O . LEU A 1 74 ? 8.249 -33.169 6.687 1.00 55.66 74 LEU A O 1
ATOM 589 N N . GLY A 1 75 ? 7.407 -32.201 4.836 1.00 54.34 75 GLY A N 1
ATOM 590 C CA . GLY A 1 75 ? 6.133 -31.809 5.450 1.00 54.34 75 GLY A CA 1
ATOM 591 C C . GLY A 1 75 ? 5.294 -33.013 5.893 1.00 54.34 75 GLY A C 1
ATOM 592 O O . GLY A 1 75 ? 4.812 -33.046 7.024 1.00 54.34 75 GLY A O 1
ATOM 593 N N . ALA A 1 76 ? 5.189 -34.044 5.046 1.00 53.00 76 ALA A N 1
ATOM 594 C CA . ALA A 1 76 ? 4.411 -35.245 5.352 1.00 53.00 76 ALA A CA 1
ATOM 595 C C . ALA A 1 76 ? 5.032 -36.097 6.476 1.00 53.00 76 ALA A C 1
ATOM 597 O O . ALA A 1 76 ? 4.314 -36.584 7.350 1.00 53.00 76 ALA A O 1
ATOM 598 N N . ARG A 1 77 ? 6.367 -36.246 6.507 1.00 50.00 77 ARG A N 1
ATOM 599 C CA . ARG A 1 77 ? 7.039 -37.027 7.563 1.00 50.00 77 ARG A CA 1
ATOM 600 C C . ARG A 1 77 ? 7.065 -36.328 8.922 1.00 50.00 77 ARG A C 1
ATOM 602 O O . ARG A 1 77 ? 7.021 -37.019 9.934 1.00 50.00 77 ARG A O 1
ATOM 609 N N . TYR A 1 78 ? 7.094 -34.996 8.969 1.00 53.00 78 TYR A N 1
ATOM 610 C CA . TYR A 1 78 ? 7.069 -34.275 10.248 1.00 53.00 78 TYR A CA 1
ATOM 611 C C . TYR A 1 78 ? 5.650 -34.164 10.836 1.00 53.00 78 TYR A C 1
ATOM 613 O O . TYR A 1 78 ? 5.487 -34.148 12.055 1.00 53.00 78 TYR A O 1
ATOM 621 N N . PHE A 1 79 ? 4.615 -34.148 9.985 1.00 47.53 79 PHE A N 1
ATOM 622 C CA . PHE A 1 79 ? 3.210 -34.121 10.413 1.00 47.53 79 PHE A CA 1
ATOM 623 C C . PHE A 1 79 ? 2.752 -35.445 11.051 1.00 47.53 79 PHE A C 1
ATOM 625 O O . PHE A 1 79 ? 1.940 -35.431 11.969 1.00 47.53 79 PHE A O 1
ATOM 632 N N . LEU A 1 80 ? 3.319 -36.581 10.631 1.00 49.34 80 LEU A N 1
ATOM 633 C CA . LEU A 1 80 ? 2.988 -37.905 11.178 1.00 49.34 80 LEU A CA 1
ATOM 634 C C . LEU A 1 80 ? 3.724 -38.253 12.488 1.00 49.34 80 LEU A C 1
ATOM 636 O O . LEU A 1 80 ? 3.407 -39.266 13.102 1.00 49.34 80 LEU A O 1
ATOM 640 N N . SER A 1 81 ? 4.694 -37.443 12.934 1.00 50.72 81 SER A N 1
ATOM 641 C CA . SER A 1 81 ? 5.561 -37.780 14.079 1.00 50.72 81 SER A CA 1
ATOM 642 C C . SER A 1 81 ? 5.158 -37.141 15.415 1.00 50.72 81 SER A C 1
ATOM 644 O O . SER A 1 81 ? 5.739 -37.496 16.439 1.00 50.72 81 SER A O 1
ATOM 646 N N . ASN A 1 82 ? 4.201 -36.211 15.445 1.00 46.19 82 ASN A N 1
ATOM 647 C CA . ASN A 1 82 ? 3.799 -35.545 16.686 1.00 46.19 82 ASN A CA 1
ATOM 648 C C . ASN A 1 82 ? 2.385 -35.981 17.071 1.00 46.19 82 ASN A C 1
ATOM 650 O O . ASN A 1 82 ? 1.399 -35.451 16.562 1.00 46.19 82 ASN A O 1
ATOM 654 N N . GLY A 1 83 ? 2.298 -36.974 17.960 1.00 45.41 83 GLY A N 1
ATOM 655 C CA . GLY A 1 83 ? 1.042 -37.349 18.606 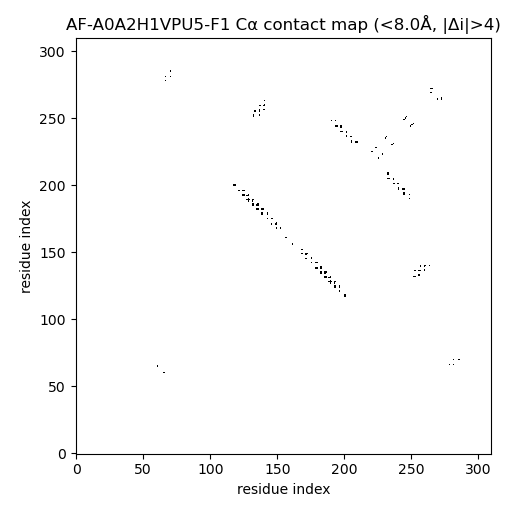1.00 45.41 83 GLY A CA 1
ATOM 656 C C . GLY A 1 83 ? 0.462 -36.177 19.414 1.00 45.41 83 GLY A C 1
ATOM 657 O O . GLY A 1 83 ? 1.222 -35.339 19.907 1.00 45.41 83 GLY A O 1
ATOM 658 N N . PRO A 1 84 ? -0.871 -36.076 19.550 1.00 39.78 84 PRO A N 1
ATOM 659 C CA . PRO A 1 84 ? -1.497 -34.972 20.264 1.00 39.78 84 PRO A CA 1
ATOM 660 C C . PRO A 1 84 ? -1.219 -35.088 21.769 1.00 39.78 84 PRO A C 1
ATOM 662 O O . PRO A 1 84 ? -1.753 -35.959 22.452 1.00 39.78 84 PRO A O 1
ATOM 665 N N . ALA A 1 85 ? -0.386 -34.191 22.296 1.00 42.16 85 ALA A N 1
ATOM 666 C CA . ALA A 1 85 ? -0.276 -33.973 23.731 1.00 42.16 85 ALA A CA 1
ATOM 667 C C . ALA A 1 85 ? -1.494 -33.160 24.196 1.00 42.16 85 ALA A C 1
ATOM 669 O O . ALA A 1 85 ? -1.630 -31.978 23.880 1.00 42.16 85 ALA A O 1
ATOM 670 N N . TYR A 1 86 ? -2.403 -33.807 24.923 1.00 39.50 86 TYR A N 1
ATOM 671 C CA . TYR A 1 86 ? -3.524 -33.140 25.577 1.00 39.50 86 TYR A CA 1
ATOM 672 C C . TYR A 1 86 ? -3.049 -32.515 26.892 1.00 39.50 86 TYR A C 1
ATOM 674 O O . TYR A 1 86 ? -2.790 -33.228 27.859 1.00 39.50 86 TYR A O 1
ATOM 682 N N . CYS A 1 87 ? -2.984 -31.184 26.951 1.00 44.47 87 CYS A N 1
ATOM 683 C CA . CYS A 1 87 ? -2.843 -30.454 28.211 1.00 44.47 87 CYS A CA 1
ATOM 684 C C . CYS A 1 87 ? -4.214 -29.927 28.644 1.00 44.47 87 CYS A C 1
ATOM 686 O O . CYS A 1 87 ? -4.817 -29.083 27.982 1.00 44.47 87 CYS A O 1
ATOM 688 N N . LYS A 1 88 ? -4.714 -30.449 29.765 1.00 41.53 88 LYS A N 1
ATOM 689 C CA . LYS A 1 88 ? -5.935 -29.979 30.422 1.00 41.53 88 LYS A CA 1
ATOM 690 C C . LYS A 1 88 ? -5.582 -28.722 31.222 1.00 41.53 88 LYS A C 1
ATOM 692 O O . LYS A 1 88 ? -4.853 -28.812 32.203 1.00 41.53 88 LYS A O 1
ATOM 697 N N . ALA A 1 89 ? -6.050 -27.557 30.778 1.00 42.16 89 ALA A N 1
ATOM 698 C CA . ALA A 1 89 ? -5.813 -26.294 31.470 1.00 42.16 89 ALA A CA 1
ATOM 699 C C . ALA A 1 89 ? -6.610 -26.244 32.784 1.00 42.16 89 ALA A C 1
ATOM 701 O O . ALA A 1 89 ? -7.821 -26.471 32.795 1.00 42.16 89 ALA A O 1
ATOM 702 N N . HIS A 1 90 ? -5.921 -25.951 33.887 1.00 42.28 90 HIS A N 1
ATOM 703 C CA . HIS A 1 90 ? -6.530 -25.716 35.190 1.00 42.28 90 HIS A CA 1
ATOM 704 C C . HIS A 1 90 ? -7.030 -24.265 35.232 1.00 42.28 90 HIS A C 1
ATOM 706 O O . HIS A 1 90 ? -6.241 -23.325 35.207 1.00 42.28 90 HIS A O 1
ATOM 712 N N . THR A 1 91 ? -8.345 -24.059 35.263 1.00 41.16 91 THR A N 1
ATOM 713 C CA . THR A 1 91 ? -8.937 -22.719 35.363 1.00 41.16 91 THR A CA 1
ATOM 714 C C . THR A 1 91 ? -8.784 -22.197 36.788 1.00 41.16 91 THR A C 1
ATOM 716 O O . THR A 1 91 ? -9.510 -22.621 37.686 1.00 41.16 91 THR A O 1
ATOM 719 N N . VAL A 1 92 ? -7.836 -21.287 37.011 1.00 54.41 92 VAL A N 1
ATOM 720 C CA . VAL A 1 92 ? -7.821 -20.428 38.203 1.00 54.41 92 VAL A CA 1
ATOM 721 C C . VAL A 1 92 ? -8.686 -19.204 37.887 1.00 54.41 92 VAL A C 1
ATOM 723 O O . VAL A 1 92 ? -8.485 -18.595 36.834 1.00 54.41 92 VAL A O 1
ATOM 726 N N . PRO A 1 93 ? -9.655 -18.824 38.740 1.00 44.72 93 PRO A N 1
ATOM 727 C CA . PRO A 1 93 ? -10.471 -17.643 38.507 1.00 44.72 93 PRO A CA 1
ATOM 728 C C . PRO A 1 93 ? -9.608 -16.401 38.742 1.00 44.72 93 PRO A C 1
ATOM 730 O O . PRO A 1 93 ? -9.505 -15.883 39.853 1.00 44.72 93 PRO A O 1
ATOM 733 N N . SER A 1 94 ? -8.950 -15.919 37.691 1.00 51.38 94 SER A N 1
ATOM 734 C CA . SER A 1 94 ? -8.364 -14.585 37.706 1.00 51.38 94 SER A CA 1
ATOM 735 C C . SER A 1 94 ? -9.513 -13.592 37.876 1.00 51.38 94 SER A C 1
ATOM 737 O O . SER A 1 94 ? -10.569 -13.735 37.258 1.00 51.38 94 SER A O 1
ATOM 739 N N . ARG A 1 95 ? -9.321 -12.571 38.713 1.00 45.78 95 ARG A N 1
ATOM 740 C CA .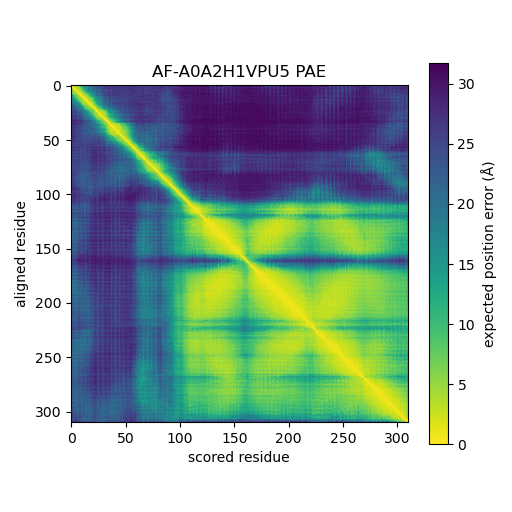 ARG A 1 95 ? -10.254 -11.450 38.869 1.00 45.78 95 ARG A CA 1
ATOM 741 C C . ARG A 1 95 ? -10.153 -10.562 37.618 1.00 45.78 95 ARG A C 1
ATOM 743 O O . ARG A 1 95 ? -9.628 -9.455 37.657 1.00 45.78 95 ARG A O 1
ATOM 750 N N . VAL A 1 96 ? -10.551 -11.115 36.475 1.00 50.56 96 VAL A N 1
ATOM 751 C CA . VAL A 1 96 ? -10.645 -10.418 35.196 1.00 50.56 96 VAL A CA 1
ATOM 752 C C . VAL A 1 96 ? -11.712 -9.344 35.374 1.00 50.56 96 VAL A C 1
ATOM 754 O O . VAL A 1 96 ? -12.772 -9.614 35.938 1.00 50.56 96 VAL A O 1
ATOM 757 N N . ILE A 1 97 ? -11.425 -8.124 34.911 1.00 51.62 97 ILE A N 1
ATOM 758 C CA . ILE A 1 97 ? -12.449 -7.109 34.636 1.00 51.62 97 ILE A CA 1
ATOM 759 C C . ILE A 1 97 ? -13.588 -7.845 33.944 1.00 51.62 97 ILE A C 1
ATOM 761 O O . ILE A 1 97 ? -13.361 -8.451 32.900 1.00 51.62 97 ILE A O 1
ATOM 765 N N . GLN A 1 98 ? -14.758 -7.875 34.572 1.00 48.50 98 GLN A N 1
ATOM 766 C CA . GLN A 1 98 ? -15.902 -8.653 34.125 1.00 48.50 98 GLN A CA 1
ATOM 767 C C . GLN A 1 98 ? -16.307 -8.130 32.743 1.00 48.50 98 GLN A C 1
ATOM 769 O O . GLN A 1 98 ? -17.070 -7.177 32.617 1.00 48.50 98 GLN A O 1
ATOM 774 N N . ARG A 1 99 ? -15.710 -8.699 31.688 1.00 52.81 99 ARG A N 1
ATOM 775 C CA . ARG A 1 99 ? -16.131 -8.503 30.307 1.00 52.81 99 ARG A CA 1
ATOM 776 C C . ARG A 1 99 ? -17.601 -8.887 30.319 1.00 52.81 99 ARG A C 1
ATOM 778 O O . ARG A 1 99 ? -17.912 -9.989 30.774 1.00 52.81 99 ARG A O 1
ATOM 785 N N . ARG A 1 100 ? -18.471 -7.953 29.914 1.00 50.97 100 ARG A N 1
ATOM 786 C CA . ARG A 1 100 ? -19.924 -8.149 29.864 1.00 50.97 100 ARG A CA 1
ATOM 787 C C . ARG A 1 100 ? -20.216 -9.604 29.453 1.00 50.97 100 ARG A C 1
ATOM 789 O O . ARG A 1 100 ? -19.818 -9.985 28.352 1.00 50.97 100 ARG A O 1
ATOM 796 N N . PRO A 1 101 ? -20.888 -10.416 30.287 1.00 52.44 101 PRO A N 1
ATOM 797 C CA . PRO A 1 101 ? -21.170 -11.819 29.971 1.00 52.44 101 PRO A CA 1
ATOM 798 C C . PRO A 1 101 ? -22.228 -11.983 28.864 1.00 52.44 101 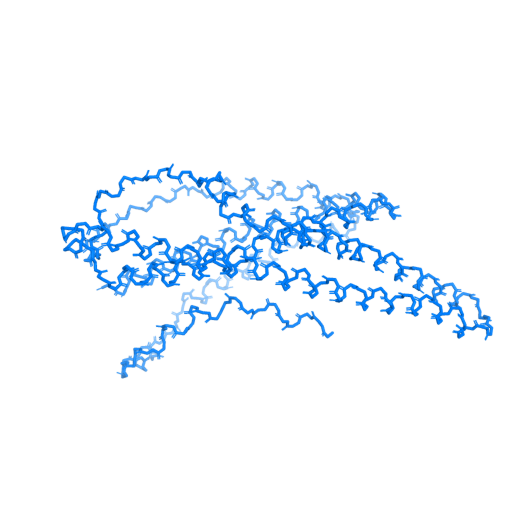PRO A C 1
ATOM 800 O O . PRO A 1 101 ? -22.656 -13.094 28.591 1.00 52.44 101 PRO A O 1
ATOM 803 N N . ASN A 1 102 ? -22.646 -10.877 28.240 1.00 43.91 102 ASN A N 1
ATOM 804 C CA . ASN A 1 102 ? -23.730 -10.805 27.270 1.00 43.91 102 ASN A CA 1
ATOM 805 C C . ASN A 1 102 ? -23.375 -9.894 26.081 1.00 43.91 102 ASN A C 1
ATOM 807 O O . ASN A 1 102 ? -24.217 -9.159 25.574 1.00 43.91 102 ASN A O 1
ATOM 811 N N . VAL A 1 103 ? -22.106 -9.884 25.656 1.00 56.34 103 VAL A N 1
ATOM 812 C CA . VAL A 1 103 ? -21.819 -9.497 24.269 1.00 56.34 103 VAL A CA 1
ATOM 813 C C . VAL A 1 103 ? -22.148 -10.733 23.451 1.00 56.34 103 VAL A C 1
ATOM 815 O O . VAL A 1 103 ? -21.308 -11.618 23.303 1.00 56.34 103 VAL A O 1
ATOM 818 N N . GLU A 1 104 ? -23.403 -10.825 23.014 1.00 52.62 104 GLU A N 1
ATOM 819 C CA . GLU A 1 104 ? -23.768 -11.641 21.860 1.00 52.62 104 GLU A CA 1
ATOM 820 C C . GLU A 1 104 ? -22.673 -11.396 20.815 1.00 52.62 104 GLU A C 1
ATOM 822 O O . GLU A 1 104 ? -22.341 -10.233 20.571 1.00 52.62 104 GLU A O 1
ATOM 827 N N . GLU A 1 105 ? -21.997 -12.452 20.339 1.00 51.78 105 GLU A N 1
ATOM 828 C CA . GLU A 1 105 ? -20.993 -12.335 19.277 1.00 51.78 105 GLU A CA 1
ATOM 829 C C . GLU A 1 105 ? -21.707 -11.755 18.062 1.00 51.78 105 GLU A C 1
ATOM 831 O O . GLU A 1 105 ? -22.259 -12.478 17.231 1.00 51.78 105 GLU A O 1
ATOM 836 N N . ASP A 1 106 ? -21.763 -10.429 18.014 1.00 55.22 106 ASP A N 1
ATOM 837 C CA . ASP A 1 106 ? -22.447 -9.728 16.964 1.00 55.22 106 ASP A CA 1
ATOM 838 C C . ASP A 1 106 ? -21.589 -9.981 15.734 1.00 55.22 106 ASP A C 1
ATOM 840 O O . ASP A 1 106 ? -20.490 -9.437 15.574 1.00 55.22 106 ASP A O 1
ATOM 844 N N . ASN A 1 107 ? -22.073 -10.878 14.874 1.00 53.34 107 ASN A N 1
ATOM 845 C CA . ASN A 1 107 ? -21.612 -11.047 13.505 1.00 53.34 107 ASN A CA 1
ATOM 846 C C . ASN A 1 107 ? -22.015 -9.794 12.711 1.00 53.34 107 ASN A C 1
ATOM 848 O O . ASN A 1 107 ? -22.624 -9.888 11.643 1.00 53.34 107 ASN A O 1
ATOM 852 N N . ALA A 1 108 ? -21.690 -8.617 13.248 1.00 63.16 108 ALA A N 1
ATOM 853 C CA . ALA A 1 108 ? -21.845 -7.324 12.639 1.00 63.16 108 ALA A CA 1
ATOM 854 C C . ALA A 1 108 ? -20.898 -7.305 11.443 1.00 63.16 108 ALA A C 1
ATOM 856 O O . ALA A 1 108 ? -19.712 -6.969 11.527 1.00 63.16 108 ALA A O 1
ATOM 857 N N . LYS A 1 109 ? -21.420 -7.773 10.309 1.00 73.00 109 LYS A N 1
ATOM 858 C CA . LYS A 1 109 ? -20.770 -7.636 9.015 1.00 73.00 109 LYS A CA 1
ATOM 859 C C . LYS A 1 109 ? -20.542 -6.146 8.813 1.00 73.00 109 LYS A C 1
ATOM 861 O O . LYS A 1 109 ? -21.434 -5.340 9.044 1.00 73.00 109 LYS A O 1
ATOM 866 N N . PHE A 1 110 ? -19.330 -5.785 8.415 1.00 76.44 110 PHE A N 1
ATOM 867 C CA . PHE A 1 110 ? -19.009 -4.399 8.122 1.00 76.44 110 PHE A CA 1
ATOM 868 C C . PHE A 1 110 ? -19.969 -3.878 7.040 1.00 76.44 110 PHE A C 1
ATOM 870 O O . PHE A 1 110 ? -19.959 -4.385 5.916 1.00 76.44 110 PHE A O 1
ATOM 877 N N . ASP A 1 111 ? -20.806 -2.897 7.395 1.00 85.06 111 ASP A N 1
ATOM 878 C CA . ASP A 1 111 ? -21.774 -2.265 6.495 1.00 85.06 111 ASP A CA 1
ATOM 879 C C . ASP A 1 111 ? -21.027 -1.436 5.432 1.00 85.06 111 ASP A C 1
ATOM 881 O O . ASP A 1 111 ? -20.831 -0.222 5.568 1.00 85.06 111 ASP A O 1
ATOM 885 N N . TRP A 1 112 ? -20.594 -2.094 4.353 1.00 84.25 112 TRP A N 1
ATOM 886 C CA . TRP A 1 112 ? -19.880 -1.449 3.244 1.00 84.25 112 TRP A CA 1
ATOM 887 C C . TRP A 1 112 ? -20.677 -0.307 2.618 1.00 84.25 112 TRP A C 1
ATOM 889 O O . TRP A 1 112 ? -20.081 0.689 2.213 1.00 84.25 112 TRP A O 1
ATOM 899 N N . ASP A 1 113 ? -22.005 -0.410 2.594 1.00 85.62 113 ASP A N 1
ATOM 900 C CA . ASP A 1 113 ? -22.883 0.605 2.013 1.00 85.62 113 ASP A CA 1
ATOM 901 C C . ASP A 1 113 ? -22.886 1.903 2.826 1.00 85.62 113 ASP A C 1
ATOM 903 O O . ASP A 1 113 ? -22.769 2.992 2.257 1.00 85.62 113 ASP A O 1
ATOM 907 N N . LYS A 1 114 ? -22.925 1.810 4.164 1.00 83.00 114 LYS A N 1
ATOM 908 C CA . LYS A 1 114 ? -22.785 2.985 5.038 1.00 83.00 114 LYS A CA 1
ATOM 909 C C . LYS A 1 114 ? -21.405 3.600 4.889 1.00 83.00 114 LYS A C 1
ATOM 911 O O . LYS A 1 114 ? -21.298 4.811 4.715 1.00 83.00 114 LYS A O 1
ATOM 916 N N . PHE A 1 115 ? -20.351 2.789 4.875 1.00 83.50 115 PHE A N 1
ATOM 917 C CA . PHE A 1 115 ? -18.999 3.289 4.630 1.00 83.50 115 PHE A CA 1
ATOM 918 C C . PHE A 1 115 ? -18.904 4.021 3.281 1.00 83.50 115 PHE A C 1
ATOM 920 O O . PHE A 1 115 ? -18.388 5.137 3.217 1.00 83.50 115 PHE A O 1
ATOM 927 N N . LEU A 1 116 ? -19.479 3.458 2.215 1.00 82.00 116 LEU A N 1
ATOM 928 C CA . LEU A 1 116 ? -19.536 4.124 0.915 1.00 82.00 116 LEU A CA 1
ATOM 929 C C . LEU A 1 116 ? -20.366 5.413 0.954 1.00 82.00 116 LEU A C 1
ATOM 931 O O . LEU A 1 116 ? -20.009 6.359 0.251 1.00 82.00 116 LEU A O 1
ATOM 935 N N . SER A 1 117 ? -21.417 5.488 1.780 1.00 86.12 117 SER A N 1
ATOM 936 C CA . SER A 1 117 ? -22.178 6.726 1.999 1.00 86.12 117 SER A CA 1
ATOM 937 C C . SER A 1 117 ? -21.327 7.841 2.618 1.00 86.12 117 SER A C 1
ATOM 939 O O . SER A 1 117 ? -21.369 8.964 2.117 1.00 86.12 117 SER A O 1
ATOM 941 N N . TYR A 1 118 ? -20.445 7.527 3.575 1.00 80.88 118 TYR A N 1
ATOM 942 C CA . TYR A 1 118 ? -19.491 8.500 4.133 1.00 80.88 118 TYR A CA 1
ATOM 943 C C . TYR A 1 118 ? -18.450 8.962 3.107 1.00 80.88 118 TYR A C 1
ATOM 945 O O . TYR A 1 118 ? -17.980 10.101 3.143 1.00 80.88 118 TYR A O 1
ATOM 953 N N . LEU A 1 119 ? -18.098 8.098 2.152 1.00 82.06 119 LEU A N 1
ATOM 954 C CA . LEU A 1 119 ? -17.178 8.445 1.067 1.00 82.06 119 LEU A CA 1
ATOM 955 C C . LEU A 1 119 ? -17.858 9.252 -0.056 1.00 82.06 119 LEU A C 1
ATOM 957 O O . LEU A 1 119 ? -17.169 9.964 -0.795 1.00 82.06 119 LEU A O 1
ATOM 961 N N . GLN A 1 120 ? -19.190 9.181 -0.198 1.00 78.25 120 GLN A N 1
ATOM 962 C CA . GLN A 1 120 ? -19.922 9.838 -1.283 1.00 78.25 120 GLN A CA 1
ATOM 963 C C . GLN A 1 120 ? -19.700 11.354 -1.439 1.00 78.25 120 GLN A C 1
ATOM 965 O O . GLN A 1 120 ? -19.527 11.789 -2.583 1.00 78.25 120 GLN A O 1
ATOM 970 N N . PRO A 1 121 ? -19.680 12.175 -0.374 1.00 78.31 121 PRO A N 1
ATOM 971 C CA . PRO A 1 121 ? -19.490 13.619 -0.523 1.00 78.31 121 PRO A CA 1
ATOM 972 C C . PRO A 1 121 ? -18.119 14.005 -1.108 1.00 78.31 121 PRO A C 1
ATOM 974 O O . PRO A 1 121 ? -17.950 15.122 -1.589 1.00 78.31 121 PRO A O 1
ATOM 977 N N . HIS A 1 122 ? -17.146 13.084 -1.133 1.00 82.12 122 HIS A N 1
ATOM 978 C CA . HIS A 1 122 ? -15.767 13.344 -1.563 1.00 82.12 122 HIS A CA 1
ATOM 979 C C . HIS A 1 122 ? -15.323 12.519 -2.786 1.00 82.12 122 HIS A C 1
ATOM 981 O O . HIS A 1 122 ? -14.121 12.402 -3.045 1.00 82.12 122 HIS A O 1
ATOM 987 N N . LYS A 1 123 ? -16.268 11.978 -3.573 1.00 84.62 123 LYS A N 1
ATOM 988 C CA . LYS A 1 123 ? -15.987 11.105 -4.736 1.00 84.62 123 LYS A CA 1
ATOM 989 C C . LYS A 1 123 ? -14.960 11.686 -5.708 1.00 84.62 123 LYS A C 1
ATOM 991 O O . LYS A 1 123 ? -14.066 10.966 -6.130 1.00 84.62 123 LYS A O 1
ATOM 996 N N . TRP A 1 124 ? -15.036 12.978 -6.027 1.00 86.62 124 TRP A N 1
ATOM 997 C CA . TRP A 1 124 ? -14.102 13.618 -6.965 1.00 86.62 124 TRP A CA 1
ATOM 998 C C . TRP A 1 124 ? -12.654 13.601 -6.473 1.00 86.62 124 TRP A C 1
ATOM 1000 O O . TRP A 1 124 ? -11.742 13.291 -7.236 1.00 86.62 124 TRP A O 1
ATOM 1010 N N . LEU A 1 125 ? -12.444 13.871 -5.182 1.00 86.56 125 LEU A N 1
ATOM 1011 C CA . LEU A 1 125 ? -11.114 13.858 -4.574 1.00 86.56 125 LEU A CA 1
ATOM 1012 C C . LEU A 1 125 ? -10.553 12.431 -4.510 1.00 86.56 125 LEU A C 1
ATOM 1014 O O . LEU A 1 125 ? -9.364 12.214 -4.740 1.00 86.56 125 LEU A O 1
ATOM 1018 N N . LEU A 1 126 ? -11.426 11.453 -4.256 1.00 86.00 126 LEU A N 1
ATOM 1019 C CA . LEU A 1 126 ? -11.073 10.038 -4.244 1.00 86.00 126 LEU A CA 1
ATOM 1020 C C . LEU A 1 126 ? -10.732 9.522 -5.649 1.00 86.00 126 LEU A C 1
ATOM 1022 O O . LEU A 1 126 ? -9.720 8.845 -5.813 1.00 86.00 126 LEU A O 1
ATOM 1026 N N . ILE A 1 127 ? -11.508 9.891 -6.671 1.00 87.94 127 ILE A N 1
ATOM 1027 C CA . ILE A 1 127 ? -11.220 9.554 -8.074 1.00 87.94 127 ILE A CA 1
ATOM 1028 C C . ILE A 1 127 ? -9.885 10.171 -8.504 1.00 87.94 127 ILE A C 1
ATOM 1030 O O . ILE A 1 127 ? -9.064 9.481 -9.104 1.00 87.94 127 ILE A O 1
ATOM 1034 N N . ALA A 1 128 ? -9.616 11.429 -8.143 1.00 89.75 128 ALA A N 1
ATOM 1035 C CA . ALA A 1 128 ? -8.335 12.076 -8.426 1.00 89.75 128 ALA A CA 1
ATOM 1036 C C . ALA A 1 128 ? -7.153 11.383 -7.717 1.00 89.75 128 ALA A C 1
ATOM 1038 O O . ALA A 1 128 ? -6.082 11.220 -8.312 1.00 89.75 128 ALA A O 1
ATOM 1039 N N . ALA A 1 129 ? -7.346 10.920 -6.475 1.00 87.12 129 ALA A N 1
ATOM 1040 C CA . ALA A 1 129 ? -6.344 10.146 -5.744 1.00 87.12 129 ALA A CA 1
ATOM 1041 C C . ALA A 1 129 ? -6.066 8.792 -6.415 1.00 87.12 129 ALA A C 1
ATOM 1043 O O . ALA A 1 129 ? -4.904 8.430 -6.602 1.00 87.12 129 ALA A O 1
ATOM 1044 N N . VAL A 1 130 ? -7.115 8.068 -6.819 1.00 85.94 130 VAL A N 1
ATOM 1045 C CA . VAL A 1 130 ? -6.997 6.777 -7.516 1.00 85.94 130 VAL A CA 1
ATOM 1046 C C . VAL A 1 130 ? -6.355 6.953 -8.894 1.00 85.94 130 VAL A C 1
ATOM 1048 O O . VAL A 1 130 ? -5.447 6.200 -9.240 1.00 85.94 130 VAL A O 1
ATOM 1051 N N . GLY A 1 131 ? -6.745 7.980 -9.653 1.00 89.38 131 GLY A N 1
ATOM 1052 C CA . GLY A 1 131 ? -6.129 8.307 -10.941 1.00 89.38 131 GLY A CA 1
ATOM 1053 C C . GLY A 1 131 ? -4.637 8.616 -10.804 1.00 89.38 131 GLY A C 1
ATOM 1054 O O . GLY A 1 131 ? -3.814 8.049 -11.520 1.00 89.38 131 GLY A O 1
ATOM 1055 N N . SER A 1 132 ? -4.267 9.434 -9.816 1.00 89.00 132 SER A N 1
ATOM 1056 C CA . SER A 1 132 ? -2.860 9.729 -9.513 1.00 89.00 132 SER A CA 1
ATOM 1057 C C . SER A 1 132 ? -2.088 8.470 -9.095 1.00 89.00 132 SER A C 1
ATOM 1059 O O . SER A 1 132 ? -0.949 8.278 -9.516 1.00 89.00 132 SER A O 1
ATOM 1061 N N . ALA A 1 133 ? -2.702 7.573 -8.318 1.00 85.94 133 ALA A N 1
ATOM 1062 C CA . ALA A 1 133 ? -2.085 6.310 -7.914 1.00 85.94 133 ALA A CA 1
ATOM 1063 C C . ALA A 1 133 ? -1.833 5.359 -9.098 1.00 85.94 133 ALA A C 1
ATOM 1065 O O . ALA A 1 133 ? -0.776 4.726 -9.154 1.00 85.94 133 ALA A O 1
ATOM 1066 N N . LEU A 1 134 ? -2.756 5.290 -10.063 1.00 86.62 134 LEU A N 1
ATOM 1067 C CA . LEU A 1 134 ? -2.569 4.518 -11.296 1.00 86.62 134 LEU A CA 1
ATOM 1068 C C . LEU A 1 134 ? -1.396 5.057 -12.124 1.00 86.62 134 LEU A C 1
ATOM 1070 O O . LEU A 1 134 ? -0.571 4.277 -12.600 1.00 86.62 134 LEU A O 1
ATOM 1074 N N . VAL A 1 135 ? -1.265 6.382 -12.226 1.00 90.12 135 VAL A N 1
ATOM 1075 C CA . VAL A 1 135 ? -0.125 7.027 -12.898 1.00 90.12 135 VAL A CA 1
ATOM 1076 C C . VAL A 1 135 ? 1.199 6.689 -12.199 1.00 90.12 135 VAL A C 1
ATOM 1078 O O . VAL A 1 135 ? 2.169 6.309 -12.854 1.00 90.12 135 VAL A O 1
ATOM 1081 N N . VAL A 1 136 ? 1.249 6.745 -10.863 1.00 88.81 136 VAL A N 1
ATOM 1082 C CA . VAL A 1 136 ? 2.439 6.330 -10.090 1.00 88.81 136 VAL A CA 1
ATOM 1083 C C . VAL A 1 136 ? 2.792 4.868 -10.348 1.00 88.81 136 VAL A C 1
ATOM 1085 O O . VAL A 1 136 ? 3.970 4.516 -10.452 1.00 88.81 136 VAL A O 1
ATOM 1088 N N . ALA A 1 137 ? 1.790 4.001 -10.444 1.00 83.69 137 ALA A N 1
ATOM 1089 C CA . ALA A 1 137 ? 2.027 2.595 -10.704 1.00 83.69 137 ALA A CA 1
ATOM 1090 C C . ALA A 1 137 ? 2.560 2.339 -12.117 1.00 83.69 137 ALA A C 1
ATOM 1092 O O . ALA 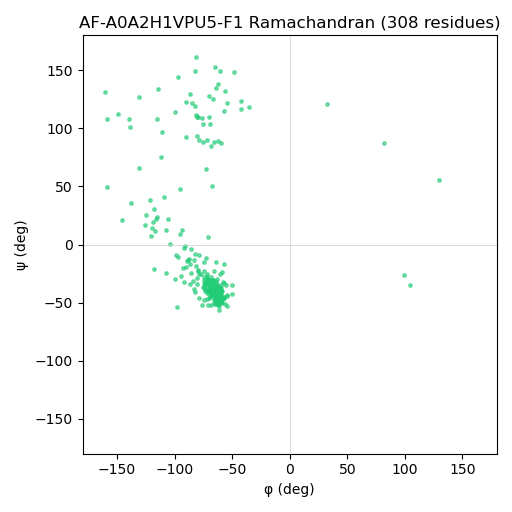A 1 137 ? 3.482 1.540 -12.271 1.00 83.69 137 ALA A O 1
ATOM 1093 N N . PHE A 1 138 ? 2.062 3.067 -13.117 1.00 86.38 138 PHE A N 1
ATOM 1094 C CA . PHE A 1 138 ? 2.631 3.049 -14.462 1.00 86.38 138 PHE A CA 1
ATOM 1095 C C . PHE A 1 138 ? 4.119 3.437 -14.445 1.00 86.38 138 PHE A C 1
ATOM 1097 O O . PHE A 1 138 ? 4.952 2.715 -14.997 1.00 86.38 138 PHE A O 1
ATOM 1104 N N . PHE A 1 139 ? 4.487 4.503 -13.722 1.00 89.81 139 PHE A N 1
ATOM 1105 C CA . PHE A 1 139 ? 5.894 4.889 -13.562 1.00 89.81 139 PHE A CA 1
ATOM 1106 C C . PHE A 1 139 ? 6.741 3.802 -12.887 1.00 89.81 139 PHE A C 1
ATOM 1108 O O . PHE A 1 139 ? 7.837 3.514 -13.363 1.00 89.81 139 PHE A O 1
ATOM 1115 N N . ASN A 1 140 ? 6.237 3.151 -11.831 1.00 86.75 140 ASN A N 1
ATOM 1116 C CA . ASN A 1 140 ? 6.954 2.058 -11.154 1.00 86.75 140 ASN A CA 1
ATOM 1117 C C . ASN A 1 140 ? 7.309 0.897 -12.095 1.00 86.75 140 ASN A C 1
ATOM 1119 O O . ASN A 1 140 ? 8.332 0.250 -11.893 1.00 86.75 140 ASN A O 1
ATOM 1123 N N . VAL A 1 141 ? 6.473 0.624 -13.099 1.00 84.88 141 VAL A N 1
ATOM 1124 C CA . VAL A 1 141 ? 6.709 -0.442 -14.085 1.00 84.88 141 VAL A CA 1
ATOM 1125 C C . VAL A 1 141 ? 7.640 0.021 -15.202 1.00 84.88 141 VAL A C 1
ATOM 1127 O O . VAL A 1 141 ? 8.489 -0.742 -15.661 1.00 84.88 141 VAL A O 1
ATOM 1130 N N . TYR A 1 142 ? 7.501 1.276 -15.627 1.00 87.62 142 TYR A N 1
ATOM 1131 C CA . TYR A 1 142 ? 8.273 1.834 -16.732 1.00 87.62 142 TYR A CA 1
ATOM 1132 C C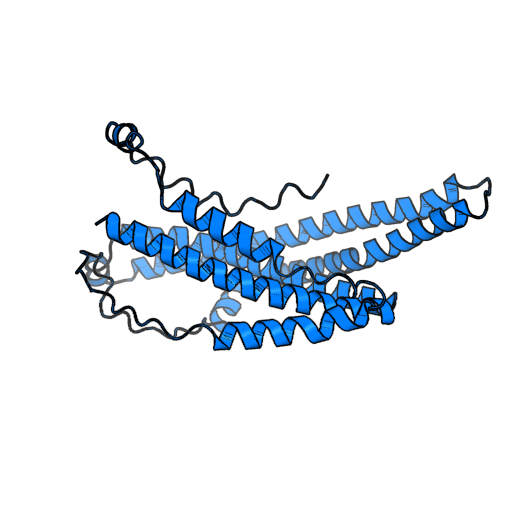 . TYR A 1 142 ? 9.739 2.113 -16.356 1.00 87.62 142 TYR A C 1
ATOM 1134 O O . TYR A 1 142 ? 10.634 1.928 -17.178 1.00 87.62 142 TYR A O 1
ATOM 1142 N N . ILE A 1 143 ? 10.011 2.507 -15.104 1.00 89.50 143 ILE A N 1
ATOM 1143 C CA . ILE A 1 143 ? 11.367 2.837 -14.629 1.00 89.50 143 ILE A CA 1
ATOM 1144 C C . ILE A 1 143 ? 12.355 1.658 -14.781 1.00 89.50 143 ILE A C 1
ATOM 1146 O O . ILE A 1 143 ? 13.418 1.874 -15.367 1.00 89.50 143 ILE A O 1
ATOM 1150 N N . PRO A 1 144 ? 12.054 0.421 -14.327 1.00 86.56 144 PRO A N 1
ATOM 1151 C CA . PRO A 1 144 ? 12.933 -0.732 -14.537 1.00 86.56 144 PRO A CA 1
ATOM 1152 C C . PRO A 1 144 ? 13.196 -1.059 -16.012 1.00 86.56 144 PRO A C 1
ATOM 1154 O O . PRO A 1 144 ? 14.306 -1.465 -16.346 1.00 86.56 144 PRO A O 1
ATOM 1157 N N . ALA A 1 145 ? 12.208 -0.862 -16.893 1.00 84.31 145 ALA A N 1
ATOM 1158 C CA . ALA A 1 145 ? 12.364 -1.118 -18.325 1.00 84.31 145 ALA A CA 1
ATOM 1159 C C . ALA A 1 145 ? 13.377 -0.150 -18.962 1.00 84.31 145 ALA A C 1
ATOM 1161 O O . ALA A 1 145 ? 14.320 -0.586 -19.620 1.00 84.31 145 ALA A O 1
ATOM 1162 N N . VAL A 1 146 ? 13.253 1.152 -18.674 1.00 86.50 146 VAL A N 1
ATOM 1163 C CA . VAL A 1 146 ? 14.205 2.180 -19.145 1.00 86.50 146 VAL A CA 1
ATOM 1164 C C . VAL A 1 146 ? 15.591 1.986 -18.525 1.00 86.50 146 VAL A C 1
ATOM 1166 O O . VAL A 1 146 ? 16.608 2.181 -19.187 1.00 86.50 146 VAL A O 1
ATOM 1169 N N . LEU A 1 147 ? 15.658 1.564 -17.259 1.00 86.94 147 LEU A N 1
ATOM 1170 C CA . LEU A 1 147 ? 16.931 1.227 -16.622 1.00 86.94 147 LEU A CA 1
ATOM 1171 C C . LEU A 1 147 ? 17.626 0.055 -17.337 1.00 86.94 147 LEU A C 1
ATOM 1173 O O . LEU A 1 147 ? 18.846 0.078 -17.492 1.00 86.94 147 LEU A O 1
ATOM 1177 N N . GLY A 1 148 ? 16.864 -0.934 -17.812 1.00 86.19 148 GLY A N 1
ATOM 1178 C CA . GLY A 1 148 ? 17.377 -2.036 -18.628 1.00 86.19 148 GLY A CA 1
ATOM 1179 C C . GLY A 1 148 ? 18.033 -1.564 -19.930 1.00 86.19 148 GLY A C 1
ATOM 1180 O O . GLY A 1 148 ? 19.112 -2.045 -20.271 1.00 86.19 148 GLY A O 1
ATO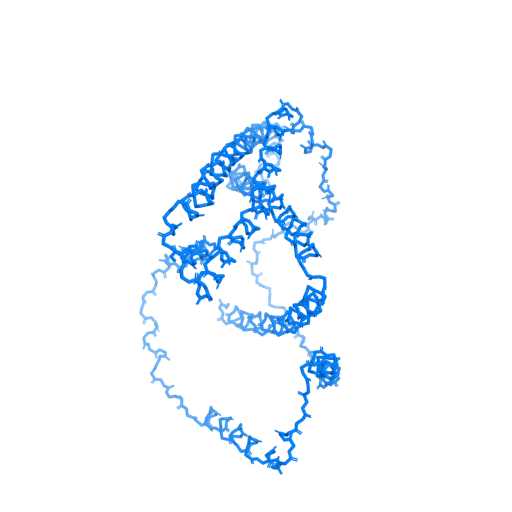M 1181 N N . GLU A 1 149 ? 17.446 -0.576 -20.614 1.00 84.00 149 GLU A N 1
ATOM 1182 C CA . GLU A 1 149 ? 18.033 0.034 -21.820 1.00 84.00 149 GLU A CA 1
ATOM 1183 C C . GLU A 1 149 ? 19.381 0.705 -21.515 1.00 84.00 149 GLU A C 1
ATOM 1185 O O . GLU A 1 149 ? 20.357 0.480 -22.232 1.00 84.00 149 GLU A O 1
ATOM 1190 N N . VAL A 1 150 ? 19.467 1.465 -20.414 1.00 84.56 150 VAL A N 1
ATOM 1191 C CA . VAL A 1 150 ? 20.722 2.099 -19.961 1.00 84.56 150 VAL A CA 1
ATOM 1192 C C . VAL A 1 150 ? 21.805 1.048 -19.710 1.00 84.56 150 VAL A C 1
ATOM 1194 O O . VAL A 1 150 ? 22.941 1.204 -20.160 1.00 84.56 150 VAL A O 1
ATOM 1197 N N . VAL A 1 151 ? 21.456 -0.045 -19.024 1.00 86.44 151 VAL A N 1
ATOM 1198 C CA . VAL A 1 151 ? 22.384 -1.154 -18.755 1.00 86.44 151 VAL A CA 1
ATOM 1199 C C . VAL A 1 151 ? 22.827 -1.833 -20.052 1.00 86.44 151 VAL A C 1
ATOM 1201 O O . VAL A 1 151 ? 24.003 -2.164 -20.184 1.00 86.44 151 VAL A O 1
ATOM 1204 N N . ASN A 1 152 ? 21.932 -1.999 -21.027 1.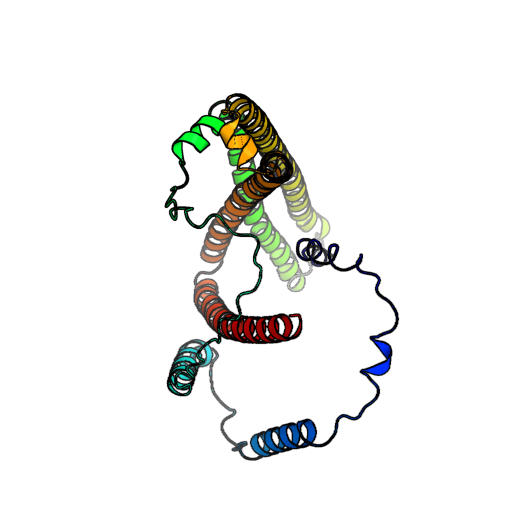00 84.81 152 ASN A N 1
ATOM 1205 C CA . ASN A 1 152 ? 22.267 -2.607 -22.313 1.00 84.81 152 ASN A CA 1
ATOM 1206 C C . ASN A 1 152 ? 23.230 -1.735 -23.140 1.00 84.81 152 ASN A C 1
ATOM 1208 O O . ASN A 1 152 ? 24.179 -2.254 -23.725 1.00 84.81 152 ASN A O 1
ATOM 1212 N N . VAL A 1 153 ? 23.049 -0.408 -23.136 1.00 82.31 153 VAL A N 1
ATOM 1213 C CA . VAL A 1 153 ? 23.990 0.540 -23.769 1.00 82.31 153 VAL A CA 1
ATOM 1214 C C . VAL A 1 153 ? 25.373 0.454 -23.112 1.00 82.31 153 VAL A C 1
ATOM 1216 O O . VAL A 1 153 ? 26.385 0.363 -23.807 1.00 82.31 153 VAL A O 1
ATOM 1219 N N . LEU A 1 154 ? 25.425 0.397 -21.776 1.00 81.00 154 LEU A N 1
ATOM 1220 C CA . LEU A 1 154 ? 26.672 0.219 -21.019 1.00 81.00 154 LEU A CA 1
ATOM 1221 C C . LEU A 1 154 ? 27.347 -1.137 -21.309 1.00 81.00 154 LEU A C 1
ATOM 1223 O O . LEU A 1 154 ? 28.574 -1.206 -21.412 1.00 81.00 154 LEU A O 1
ATOM 1227 N N . ALA A 1 155 ? 26.566 -2.211 -21.459 1.00 83.44 155 ALA A N 1
ATOM 1228 C CA . ALA A 1 155 ? 27.070 -3.551 -21.762 1.00 83.44 155 ALA A CA 1
ATOM 1229 C C . ALA A 1 155 ? 27.618 -3.665 -23.198 1.00 83.44 155 ALA A C 1
ATOM 1231 O O . ALA A 1 155 ? 28.695 -4.230 -23.405 1.00 83.44 155 ALA A O 1
ATOM 1232 N N . ASN A 1 156 ? 26.929 -3.074 -24.179 1.00 78.62 156 ASN A N 1
ATOM 1233 C CA . ASN A 1 156 ? 27.374 -3.049 -25.575 1.00 78.62 156 ASN A CA 1
ATOM 1234 C C . ASN A 1 156 ? 28.650 -2.216 -25.760 1.00 78.62 156 ASN A C 1
ATOM 1236 O O . ASN A 1 156 ? 29.533 -2.611 -26.522 1.00 78.62 156 ASN A O 1
ATOM 1240 N N . GLN A 1 157 ? 28.806 -1.128 -25.003 1.00 71.88 157 GLN A N 1
ATOM 1241 C CA . GLN A 1 157 ? 30.013 -0.297 -25.034 1.00 71.88 157 GLN A CA 1
ATOM 1242 C C . GLN A 1 157 ? 31.254 -1.027 -24.499 1.00 71.88 157 GLN A C 1
ATOM 1244 O O . GLN A 1 157 ? 32.354 -0.821 -25.006 1.00 71.88 157 GLN A O 1
ATOM 1249 N N . ARG A 1 158 ? 31.104 -1.927 -23.512 1.00 66.88 158 ARG A N 1
ATOM 1250 C CA . ARG A 1 158 ? 32.218 -2.791 -23.068 1.00 66.88 158 ARG A CA 1
ATOM 1251 C C . ARG A 1 158 ? 32.764 -3.656 -24.212 1.00 66.88 158 ARG A C 1
ATOM 1253 O O . ARG A 1 158 ? 33.916 -4.074 -24.152 1.00 66.88 158 ARG A O 1
ATOM 1260 N N . SER A 1 159 ? 31.940 -3.907 -25.228 1.00 71.06 159 SER A N 1
ATOM 1261 C CA . SER A 1 159 ? 32.267 -4.745 -26.380 1.00 71.06 159 SER A CA 1
ATOM 1262 C C . SER A 1 159 ? 32.790 -3.942 -27.583 1.00 71.06 159 SER A C 1
ATOM 1264 O O . SER A 1 159 ? 33.571 -4.490 -28.351 1.00 71.06 159 SER A O 1
ATOM 1266 N N . ASN A 1 160 ? 32.419 -2.658 -27.741 1.00 66.56 160 ASN A N 1
ATOM 1267 C CA . ASN A 1 160 ? 32.873 -1.778 -28.832 1.00 66.56 160 ASN A CA 1
ATOM 1268 C C . ASN A 1 160 ? 33.161 -0.347 -28.319 1.00 66.56 160 ASN A C 1
ATOM 1270 O O . ASN A 1 160 ? 32.217 0.382 -28.015 1.00 66.56 160 ASN A O 1
ATOM 1274 N N . PRO A 1 161 ? 34.427 0.100 -28.226 1.00 62.16 161 PRO A N 1
ATOM 1275 C CA . PRO A 1 161 ? 34.753 1.439 -27.738 1.00 62.16 161 PRO A CA 1
ATOM 1276 C C . PRO A 1 161 ? 34.573 2.497 -28.842 1.00 62.16 161 PRO A C 1
ATOM 1278 O O . PRO A 1 161 ? 35.492 2.762 -29.612 1.00 62.16 161 PRO A O 1
ATOM 1281 N N . THR A 1 162 ? 33.400 3.131 -28.921 1.00 61.62 162 THR A N 1
ATOM 1282 C CA . THR A 1 162 ? 33.187 4.346 -29.742 1.00 61.62 162 THR A CA 1
ATOM 1283 C C . THR A 1 162 ? 33.301 5.631 -28.914 1.00 61.62 162 THR A C 1
ATOM 1285 O O . THR A 1 162 ? 32.892 5.656 -27.752 1.00 61.62 162 THR A O 1
ATOM 1288 N N . ALA A 1 163 ? 33.857 6.690 -29.521 1.00 60.34 163 ALA A N 1
ATOM 1289 C CA . ALA A 1 163 ? 34.243 7.960 -28.888 1.00 60.34 163 ALA A CA 1
ATOM 1290 C C . ALA A 1 163 ? 33.071 8.893 -28.493 1.00 60.34 163 ALA A C 1
ATOM 1292 O O . ALA A 1 163 ? 33.272 9.796 -27.685 1.00 60.34 163 ALA A O 1
ATOM 1293 N N . ASP A 1 164 ? 31.841 8.625 -28.948 1.00 66.62 164 ASP A N 1
ATOM 1294 C CA . ASP A 1 164 ? 30.639 9.431 -28.652 1.00 66.62 164 ASP A CA 1
ATOM 1295 C C . ASP A 1 164 ? 29.819 8.877 -27.463 1.00 66.62 164 ASP A C 1
ATOM 1297 O O . ASP A 1 164 ? 28.601 8.690 -27.514 1.00 66.62 164 ASP A O 1
ATOM 1301 N N . PHE A 1 165 ? 30.500 8.563 -26.358 1.00 65.81 165 PHE A N 1
ATOM 1302 C CA . PHE A 1 165 ? 29.906 7.979 -25.141 1.00 65.81 165 PHE A CA 1
ATOM 1303 C C . PHE A 1 165 ? 28.963 8.941 -24.397 1.00 65.81 165 PHE A C 1
ATOM 1305 O O . PHE A 1 165 ? 27.931 8.532 -23.857 1.00 65.81 165 PHE A O 1
ATOM 1312 N N . MET A 1 166 ? 29.328 10.225 -24.353 1.00 68.25 166 MET A N 1
ATOM 1313 C CA . MET A 1 166 ? 28.653 11.221 -23.518 1.00 68.25 166 MET A CA 1
ATOM 1314 C C . MET A 1 166 ? 27.231 11.535 -23.997 1.00 68.25 166 MET A C 1
ATOM 1316 O O . MET A 1 166 ? 26.334 11.663 -23.163 1.00 68.25 166 MET A O 1
ATOM 1320 N N . ASP A 1 167 ? 26.990 11.591 -25.308 1.00 72.75 167 ASP A N 1
ATOM 1321 C CA . ASP A 1 167 ? 25.672 11.956 -25.846 1.00 72.75 167 ASP A CA 1
ATOM 1322 C C . ASP A 1 167 ? 24.676 10.784 -25.834 1.00 72.75 167 ASP A C 1
ATOM 1324 O O . ASP A 1 167 ? 23.493 10.967 -25.518 1.00 72.75 167 ASP A O 1
ATOM 1328 N N . ASN A 1 168 ? 25.162 9.555 -26.045 1.00 74.44 168 ASN A N 1
ATOM 1329 C CA . ASN A 1 168 ? 24.327 8.349 -26.047 1.00 74.44 168 ASN A CA 1
ATOM 1330 C C . ASN A 1 168 ? 23.821 7.947 -24.652 1.00 74.44 168 ASN A C 1
ATOM 1332 O O . ASN A 1 168 ? 22.752 7.347 -24.539 1.00 74.44 168 ASN A O 1
ATOM 1336 N N . ILE A 1 169 ? 24.536 8.299 -23.576 1.00 79.00 169 ILE A N 1
ATOM 1337 C CA . ILE A 1 169 ? 24.107 8.016 -22.192 1.00 79.00 169 ILE A CA 1
ATOM 1338 C C . ILE A 1 169 ? 23.309 9.170 -21.588 1.00 79.00 169 ILE A C 1
ATOM 1340 O O . ILE A 1 169 ? 22.393 8.936 -20.792 1.00 79.00 169 ILE A O 1
ATOM 1344 N N . ARG A 1 170 ? 23.604 10.416 -21.974 1.00 81.81 170 ARG A N 1
ATOM 1345 C CA . ARG A 1 170 ? 22.914 11.595 -21.437 1.00 81.81 170 ARG A CA 1
ATOM 1346 C C . ARG A 1 170 ? 21.412 11.559 -21.718 1.00 81.81 170 ARG A C 1
ATOM 1348 O O . ARG A 1 170 ? 20.627 11.876 -20.827 1.00 81.81 170 ARG A O 1
ATOM 1355 N N . THR A 1 171 ? 21.011 11.126 -22.910 1.00 83.00 171 THR A N 1
ATOM 1356 C CA . THR A 1 171 ? 19.600 11.049 -23.323 1.00 83.00 171 THR A CA 1
ATOM 1357 C C . THR A 1 171 ? 18.765 10.091 -22.452 1.00 83.00 171 THR A C 1
ATOM 1359 O O . THR A 1 171 ? 17.789 10.544 -21.842 1.00 83.00 171 THR A O 1
ATOM 1362 N N . PRO A 1 172 ? 19.123 8.797 -22.301 1.00 83.94 172 PRO A N 1
ATOM 1363 C CA . PRO A 1 172 ? 18.361 7.881 -21.455 1.00 83.94 172 PRO A CA 1
ATOM 1364 C C . PRO A 1 172 ? 18.501 8.201 -19.956 1.00 83.94 172 PRO A C 1
ATOM 1366 O O . PRO A 1 172 ? 17.535 8.030 -19.208 1.00 83.94 172 PRO A O 1
ATOM 1369 N N . ALA A 1 173 ? 19.642 8.746 -19.512 1.00 86.06 173 ALA A N 1
ATOM 1370 C CA . ALA A 1 173 ? 19.817 9.193 -18.129 1.00 86.06 173 ALA A CA 1
ATOM 1371 C C . ALA A 1 173 ? 18.893 10.373 -17.773 1.00 86.06 173 ALA A C 1
ATOM 1373 O O . ALA A 1 173 ? 18.226 10.338 -16.737 1.00 86.06 173 ALA A O 1
ATOM 1374 N N . LEU A 1 174 ? 18.787 11.391 -18.637 1.00 88.12 174 LEU A N 1
ATOM 1375 C CA . LEU A 1 174 ? 17.868 12.519 -18.434 1.00 88.12 174 LEU A CA 1
ATOM 1376 C C . LEU A 1 174 ? 16.403 12.071 -18.436 1.00 88.12 174 LEU A C 1
ATOM 1378 O O . LEU A 1 174 ? 15.627 12.525 -17.593 1.00 88.12 174 LEU A O 1
ATOM 1382 N N . LYS A 1 175 ? 16.029 11.142 -19.326 1.00 88.88 175 LYS A N 1
ATOM 1383 C CA . LYS A 1 175 ? 14.681 10.551 -19.353 1.00 88.88 175 LYS A CA 1
ATOM 1384 C C . LYS A 1 175 ? 14.347 9.860 -18.027 1.00 88.88 175 LYS A C 1
ATOM 1386 O O . LYS A 1 175 ? 13.263 10.068 -17.485 1.00 88.88 175 LYS A O 1
ATOM 1391 N N . LEU A 1 176 ? 15.285 9.085 -17.480 1.00 90.00 176 LEU A N 1
ATOM 1392 C CA . LEU A 1 176 ? 15.134 8.384 -16.203 1.00 90.00 176 LEU A CA 1
ATOM 1393 C C . LEU A 1 176 ? 14.992 9.356 -15.021 1.00 90.00 176 LEU A C 1
ATOM 1395 O O . LEU A 1 176 ? 14.115 9.171 -14.179 1.00 90.00 176 LEU A O 1
ATOM 1399 N N . VAL A 1 177 ? 15.783 10.432 -14.987 1.00 91.69 177 VAL A N 1
ATOM 1400 C CA . VAL A 1 177 ? 15.634 11.494 -13.976 1.00 91.69 177 VAL A CA 1
ATOM 1401 C C . VAL A 1 177 ? 14.263 12.173 -14.085 1.00 91.69 177 VAL A C 1
ATOM 1403 O O . VAL A 1 177 ? 13.581 12.328 -13.071 1.00 91.69 177 VAL A O 1
ATOM 1406 N N . GLY A 1 178 ? 13.817 12.513 -15.298 1.00 93.12 178 GLY A N 1
ATOM 1407 C CA . GLY A 1 178 ? 12.491 13.096 -15.529 1.00 93.12 178 GLY A CA 1
ATOM 1408 C C . GLY A 1 178 ? 11.349 12.190 -15.054 1.00 93.12 178 GLY A C 1
ATOM 1409 O O . GLY A 1 178 ? 10.408 12.662 -14.415 1.00 93.12 178 GLY A O 1
ATOM 1410 N N . LEU A 1 179 ? 11.470 10.878 -15.281 1.00 92.62 179 LEU A N 1
ATOM 1411 C CA . LEU A 1 179 ? 10.533 9.863 -14.790 1.00 92.62 179 LEU A CA 1
ATOM 1412 C C . LEU A 1 179 ? 10.455 9.831 -13.258 1.00 92.62 179 LEU A C 1
ATOM 1414 O O . LEU A 1 179 ? 9.352 9.816 -12.714 1.00 92.62 179 LEU A O 1
ATOM 1418 N N . TYR A 1 180 ? 11.593 9.871 -12.558 1.00 92.75 180 TYR A N 1
ATOM 1419 C CA . TYR A 1 180 ? 11.617 9.902 -11.090 1.00 92.75 180 TYR A CA 1
ATOM 1420 C C . TYR A 1 180 ? 11.008 11.182 -10.515 1.00 92.75 180 TYR A C 1
ATOM 1422 O O . TYR A 1 180 ? 10.271 11.121 -9.529 1.00 92.75 180 TYR A O 1
ATOM 1430 N N . ILE A 1 181 ? 11.279 12.334 -11.134 1.00 95.06 181 ILE A N 1
ATOM 1431 C CA . ILE A 1 181 ? 10.688 13.612 -10.715 1.00 95.06 181 ILE A CA 1
ATOM 1432 C C . ILE A 1 181 ? 9.168 13.572 -10.906 1.00 95.06 181 ILE A C 1
ATOM 1434 O O . ILE A 1 181 ? 8.425 13.878 -9.972 1.00 95.06 181 ILE A O 1
ATOM 1438 N N . GLY A 1 182 ? 8.699 13.125 -12.076 1.00 93.81 182 GLY A N 1
ATOM 1439 C CA . GLY A 1 182 ? 7.272 12.944 -12.342 1.00 93.81 182 GLY A CA 1
ATOM 1440 C C . GLY A 1 182 ? 6.625 12.006 -11.322 1.00 93.81 182 GLY A C 1
ATOM 1441 O O . GLY A 1 182 ? 5.652 12.375 -10.663 1.00 93.81 182 GLY A O 1
ATOM 1442 N N . GLN A 1 183 ? 7.217 10.830 -11.108 1.00 93.31 183 GLN A N 1
ATOM 1443 C CA . GLN A 1 183 ? 6.749 9.862 -10.120 1.00 93.31 183 GLN A CA 1
ATOM 1444 C C . GLN A 1 183 ? 6.635 10.474 -8.716 1.00 93.31 183 GLN A C 1
ATOM 1446 O O . GLN A 1 183 ? 5.632 10.240 -8.035 1.00 93.31 183 GLN A O 1
ATOM 1451 N N . ALA A 1 184 ? 7.629 11.247 -8.272 1.00 93.19 184 ALA A N 1
ATOM 1452 C CA . ALA A 1 184 ? 7.622 11.879 -6.955 1.00 93.19 184 ALA A CA 1
ATOM 1453 C C . ALA A 1 184 ? 6.459 12.872 -6.802 1.00 93.19 184 ALA A C 1
ATOM 1455 O O . ALA A 1 184 ? 5.752 12.829 -5.792 1.00 93.19 184 ALA A O 1
ATOM 1456 N N . ILE A 1 185 ? 6.206 13.698 -7.823 1.00 95.19 185 ILE A N 1
ATOM 1457 C CA . ILE A 1 185 ? 5.103 14.673 -7.835 1.00 95.19 185 ILE A CA 1
ATOM 1458 C C . ILE A 1 185 ? 3.751 13.959 -7.741 1.00 95.19 185 ILE A C 1
ATOM 1460 O O . ILE A 1 185 ? 2.943 14.278 -6.866 1.00 95.19 185 ILE A O 1
ATOM 1464 N N . PHE A 1 186 ? 3.513 12.951 -8.586 1.00 92.56 186 PHE A N 1
ATOM 1465 C CA . PHE A 1 186 ? 2.256 12.198 -8.550 1.00 92.56 186 PHE A CA 1
ATOM 1466 C C . PHE A 1 186 ? 2.091 11.412 -7.247 1.00 92.56 186 PHE A C 1
ATOM 1468 O O . PHE A 1 186 ? 0.986 11.334 -6.714 1.00 92.56 186 PHE A O 1
ATOM 1475 N N . THR A 1 187 ? 3.183 10.881 -6.689 1.00 90.94 187 THR A N 1
ATOM 1476 C CA . THR A 1 187 ? 3.157 10.179 -5.397 1.00 90.94 187 THR A CA 1
ATOM 1477 C C . THR A 1 187 ? 2.765 11.126 -4.271 1.00 90.94 187 THR A C 1
ATOM 1479 O O . THR A 1 187 ? 1.912 10.781 -3.453 1.00 90.94 187 THR A O 1
ATOM 1482 N N . PHE A 1 188 ? 3.344 12.326 -4.238 1.00 92.44 188 PHE A N 1
ATOM 1483 C CA . PHE A 1 188 ? 2.988 13.346 -3.258 1.00 92.44 188 PHE A CA 1
ATOM 1484 C C . PHE A 1 188 ? 1.517 13.755 -3.386 1.00 92.44 188 PHE A C 1
ATOM 1486 O O . PHE A 1 188 ? 0.790 13.728 -2.391 1.00 92.44 188 PHE A O 1
ATOM 1493 N N . MET A 1 189 ? 1.066 14.049 -4.611 1.00 92.06 189 MET A N 1
ATOM 1494 C CA . MET A 1 189 ? -0.319 14.422 -4.908 1.00 92.06 189 MET A CA 1
ATOM 1495 C C . MET A 1 189 ? -1.298 13.363 -4.389 1.00 92.06 189 MET A C 1
ATOM 1497 O O . MET A 1 189 ? -2.186 13.666 -3.595 1.00 92.06 189 MET A O 1
ATOM 1501 N N . TYR A 1 190 ? -1.097 12.099 -4.761 1.00 88.44 190 TYR A N 1
ATOM 1502 C CA . TYR A 1 190 ? -1.984 11.013 -4.354 1.00 88.44 190 TYR A CA 1
ATOM 1503 C C . TYR A 1 190 ? -2.016 10.813 -2.828 1.00 88.44 190 TYR A C 1
ATOM 1505 O O . TYR A 1 190 ? -3.101 10.694 -2.254 1.00 88.44 190 TYR A O 1
ATOM 1513 N N . ILE A 1 191 ? -0.854 10.807 -2.155 1.00 89.38 191 ILE A N 1
ATOM 1514 C CA . ILE A 1 191 ? -0.788 10.616 -0.695 1.00 89.38 191 ILE A CA 1
ATOM 1515 C C . ILE A 1 191 ? -1.503 11.764 0.015 1.00 89.38 191 ILE A C 1
ATOM 1517 O O . ILE A 1 191 ? -2.229 11.530 0.984 1.00 89.38 191 ILE A O 1
ATOM 1521 N N . HIS A 1 192 ? -1.303 12.993 -0.459 1.00 91.31 192 HIS A N 1
ATOM 1522 C CA . HIS A 1 192 ? -1.920 14.178 0.113 1.00 91.31 192 HIS A CA 1
ATOM 1523 C C . HIS A 1 192 ? -3.445 14.161 -0.060 1.00 91.31 192 HIS A C 1
ATOM 1525 O O . HIS A 1 192 ? -4.163 14.288 0.933 1.00 91.31 192 HIS A O 1
ATOM 1531 N N . LEU A 1 193 ? -3.945 13.915 -1.277 1.00 90.56 193 LEU A N 1
ATOM 1532 C CA . LEU A 1 193 ? -5.384 13.823 -1.560 1.00 90.56 193 LEU A CA 1
ATOM 1533 C C . LEU A 1 193 ? -6.054 12.739 -0.708 1.00 90.56 193 LEU A C 1
ATOM 1535 O O . LEU A 1 193 ? -7.073 12.994 -0.067 1.00 90.56 193 LEU A O 1
ATOM 1539 N N . LEU A 1 194 ? -5.458 11.546 -0.640 1.00 88.75 194 LEU A N 1
ATOM 1540 C CA . LEU A 1 194 ? -6.002 10.449 0.158 1.00 88.75 194 LEU A CA 1
ATOM 1541 C C . LEU A 1 194 ? -5.991 10.772 1.661 1.00 88.75 194 LEU A C 1
ATOM 1543 O O . LEU A 1 194 ? -6.938 10.437 2.373 1.00 88.75 194 LEU A O 1
ATOM 1547 N N . SER A 1 195 ? -4.947 11.452 2.145 1.00 89.75 195 SER A N 1
ATOM 1548 C CA . SER A 1 195 ? -4.867 11.887 3.542 1.00 89.75 195 SER A CA 1
ATOM 1549 C C . SER A 1 195 ? -5.945 12.917 3.879 1.00 89.75 195 SER A C 1
ATOM 1551 O O . SER A 1 195 ? -6.524 12.839 4.959 1.00 89.75 195 SER A O 1
ATOM 1553 N N . GLN A 1 196 ? -6.248 13.844 2.965 1.00 90.69 196 GLN A N 1
ATOM 1554 C CA . GLN A 1 196 ? -7.332 14.809 3.158 1.00 90.69 196 GLN A CA 1
ATOM 1555 C C . GLN A 1 196 ? -8.702 14.129 3.233 1.00 90.69 196 GLN A C 1
ATOM 1557 O O . GLN A 1 196 ? -9.496 14.471 4.107 1.00 90.69 196 GLN A O 1
ATOM 1562 N N . VAL A 1 197 ? -8.975 13.146 2.365 1.00 89.44 197 VAL A N 1
ATOM 1563 C CA . VAL A 1 197 ? -10.226 12.367 2.426 1.00 89.44 197 VAL A CA 1
ATOM 1564 C C . VAL A 1 197 ? -10.335 11.629 3.761 1.00 89.44 197 VAL A C 1
ATOM 1566 O O . VAL A 1 197 ? -11.359 11.737 4.432 1.00 89.44 197 VAL A O 1
ATOM 1569 N N . GLY A 1 198 ? -9.272 10.934 4.176 1.00 89.00 198 GLY A N 1
ATOM 1570 C CA . GLY A 1 198 ? -9.255 10.197 5.442 1.00 89.00 198 GLY A CA 1
ATOM 1571 C C . GLY A 1 198 ? -9.472 11.094 6.665 1.00 89.00 198 GLY A C 1
ATOM 1572 O O . GLY A 1 198 ? -10.186 10.703 7.584 1.00 89.00 198 GLY A O 1
ATOM 1573 N N . GLU A 1 199 ? -8.915 12.311 6.668 1.00 90.44 199 GLU A N 1
ATOM 1574 C CA . GLU A 1 199 ? -9.134 13.283 7.749 1.00 90.44 199 GLU A CA 1
ATOM 1575 C C . GLU A 1 199 ? -10.597 13.717 7.846 1.00 90.44 199 GLU A C 1
ATOM 1577 O O . GLU A 1 199 ? -11.165 13.739 8.936 1.00 90.44 199 GLU A O 1
ATOM 1582 N N . ARG A 1 200 ? -11.220 14.041 6.707 1.00 90.25 200 ARG A N 1
ATOM 1583 C CA . ARG A 1 200 ? -12.610 14.512 6.672 1.00 90.25 200 ARG A CA 1
ATOM 1584 C C . ARG A 1 200 ? -13.585 13.426 7.109 1.00 90.25 200 ARG A C 1
ATOM 1586 O O . ARG A 1 200 ? -14.472 13.711 7.906 1.00 90.25 200 ARG A O 1
ATOM 1593 N N . VAL A 1 201 ? -13.387 12.192 6.642 1.00 89.50 201 VAL A N 1
ATOM 1594 C CA . VAL A 1 201 ? -14.205 11.043 7.062 1.00 89.50 201 VAL A CA 1
ATOM 1595 C C . VAL A 1 201 ? -14.035 10.791 8.562 1.00 89.50 201 VAL A C 1
ATOM 1597 O O . VAL A 1 201 ? -15.023 10.652 9.275 1.00 89.50 201 VAL A O 1
ATOM 1600 N N . ALA A 1 202 ? -12.801 10.813 9.074 1.00 89.44 202 ALA A N 1
ATOM 1601 C CA . ALA A 1 202 ? -12.552 10.639 10.503 1.00 89.44 202 ALA A CA 1
ATOM 1602 C C . ALA A 1 202 ? -13.192 11.753 11.353 1.00 89.44 202 ALA A C 1
ATOM 1604 O O . ALA A 1 202 ? -13.718 11.477 12.429 1.00 89.44 202 ALA A O 1
ATOM 1605 N N . ALA A 1 203 ? -13.172 13.004 10.882 1.00 90.56 203 ALA A N 1
ATOM 1606 C CA . ALA A 1 203 ? -13.817 14.122 11.567 1.00 90.56 203 ALA A CA 1
ATOM 1607 C C . ALA A 1 203 ? -15.347 13.965 11.619 1.00 90.56 203 ALA A C 1
ATOM 1609 O O . ALA A 1 203 ? -15.934 14.150 12.683 1.00 90.56 203 ALA A O 1
ATOM 1610 N N . GLN A 1 204 ? -15.971 13.555 10.509 1.00 90.25 204 GLN A N 1
ATOM 1611 C CA . GLN A 1 204 ? -17.410 13.269 10.453 1.00 90.25 204 GLN A CA 1
ATOM 1612 C C . GLN A 1 204 ? -17.797 12.132 11.406 1.00 90.25 204 GLN A C 1
ATOM 1614 O O . GLN A 1 204 ? -18.714 12.294 12.206 1.00 90.25 204 GLN A O 1
ATOM 1619 N N . MET A 1 205 ? -17.034 11.033 11.413 1.00 89.25 205 MET A N 1
ATOM 1620 C CA . MET A 1 205 ? -17.269 9.919 12.339 1.00 89.25 205 MET A CA 1
ATOM 1621 C C . MET A 1 205 ? -17.174 10.348 13.807 1.00 89.25 205 MET A C 1
ATOM 1623 O O . MET A 1 205 ? -17.989 9.917 14.618 1.00 89.25 205 MET A O 1
ATOM 1627 N N . LYS A 1 206 ? -16.215 11.217 14.167 1.00 90.88 206 LYS A N 1
ATOM 1628 C CA . LYS A 1 206 ? -16.133 11.756 15.538 1.00 90.88 206 LYS A CA 1
ATOM 1629 C C . LYS A 1 206 ? -17.354 12.588 15.900 1.00 90.88 206 LYS A C 1
ATOM 1631 O O . LYS A 1 206 ? -17.836 12.475 17.022 1.00 90.88 206 LYS A O 1
ATOM 1636 N N . GLN A 1 207 ? -17.821 13.429 14.981 1.00 92.12 207 GLN A N 1
ATOM 1637 C CA . GLN A 1 207 ? -18.961 14.303 15.225 1.00 92.12 207 GLN A CA 1
ATOM 1638 C C . GLN A 1 207 ? -20.246 13.496 15.441 1.00 92.12 207 GLN A C 1
ATOM 1640 O O . GLN A 1 207 ? -20.940 13.716 16.430 1.00 92.12 207 GLN A O 1
ATOM 1645 N N . GLU A 1 208 ? -20.516 12.517 14.579 1.00 90.56 208 GLU A N 1
ATOM 1646 C CA . GLU A 1 208 ? -21.705 11.666 14.695 1.00 90.56 208 GLU A CA 1
ATOM 1647 C C . GLU A 1 208 ? -21.646 10.737 15.908 1.00 90.56 208 GLU A C 1
ATOM 1649 O O . GLU A 1 208 ? -22.649 10.558 16.599 1.00 90.56 208 GLU A O 1
ATOM 1654 N N . LEU A 1 209 ? -20.470 10.182 16.224 1.00 89.75 209 LEU A N 1
ATOM 1655 C CA . LEU A 1 209 ? -20.300 9.363 17.422 1.00 89.75 209 LEU A CA 1
ATOM 1656 C C . LEU A 1 209 ? -20.528 10.190 18.692 1.00 89.75 209 LEU A C 1
ATOM 1658 O O . LEU A 1 209 ? -21.179 9.722 19.622 1.00 89.75 209 LEU A O 1
ATOM 1662 N N . PHE A 1 210 ? -20.032 11.429 18.727 1.00 91.56 210 PHE A N 1
ATOM 1663 C CA . PHE A 1 210 ? -20.269 12.340 19.843 1.00 91.56 210 PHE A CA 1
ATOM 1664 C C . PHE A 1 210 ? -21.756 12.695 19.986 1.00 91.56 210 PHE A C 1
ATOM 1666 O O . PHE A 1 210 ? -22.297 12.621 21.088 1.00 91.56 210 PHE A O 1
ATOM 1673 N N . GLU A 1 211 ? -22.437 13.006 18.882 1.00 93.44 211 GLU A N 1
ATOM 1674 C CA . GLU A 1 211 ? -23.881 13.274 18.874 1.00 93.44 211 GLU A CA 1
ATOM 1675 C C . GLU A 1 211 ? -24.697 12.057 19.337 1.00 93.44 211 GLU A C 1
ATOM 1677 O O . GLU A 1 211 ? -25.616 12.199 20.144 1.00 93.44 211 GLU A O 1
ATOM 1682 N N . SER A 1 212 ? -24.335 10.854 18.884 1.00 89.75 212 SER A N 1
ATOM 1683 C CA . SER A 1 212 ? -24.994 9.611 19.291 1.00 89.75 212 SER A CA 1
ATOM 1684 C C . SER A 1 212 ? -24.795 9.311 20.774 1.00 89.75 212 SER A C 1
ATOM 1686 O O . SER A 1 212 ? -25.734 8.863 21.424 1.00 89.75 212 SER A O 1
ATOM 1688 N N . ILE A 1 213 ? -23.600 9.561 21.319 1.00 89.75 213 ILE A N 1
ATOM 1689 C CA . ILE A 1 213 ? -23.330 9.377 22.750 1.00 89.75 213 ILE A CA 1
ATOM 1690 C C . ILE A 1 213 ? -24.189 10.343 23.573 1.00 89.75 213 ILE A C 1
ATOM 1692 O O . ILE A 1 213 ? -24.793 9.925 24.554 1.00 89.75 213 ILE A O 1
ATOM 1696 N N . LEU A 1 214 ? -24.295 11.613 23.167 1.00 90.56 214 LEU A N 1
ATOM 1697 C CA . LEU A 1 214 ? -25.086 12.616 23.893 1.00 90.56 214 LEU A CA 1
ATOM 1698 C C . LEU A 1 214 ? -26.598 12.342 23.904 1.00 90.56 214 LEU A C 1
ATOM 1700 O O . LEU A 1 214 ? -27.290 12.848 24.783 1.00 90.56 214 LEU A O 1
ATOM 1704 N N . ARG A 1 215 ? -27.118 11.573 22.942 1.00 92.50 215 ARG A N 1
ATOM 1705 C CA . ARG A 1 215 ? -28.546 11.213 22.856 1.00 92.50 215 ARG A CA 1
ATOM 1706 C C . ARG A 1 215 ? -28.935 9.984 23.680 1.00 92.50 215 ARG A C 1
ATOM 1708 O O . ARG A 1 215 ? -30.111 9.635 23.699 1.00 92.50 215 ARG A O 1
ATOM 1715 N N . GLN A 1 216 ? -27.978 9.319 24.320 1.00 91.06 216 GLN A N 1
ATOM 1716 C CA . GLN A 1 216 ? -28.213 8.071 25.035 1.00 91.06 216 GLN A CA 1
ATOM 1717 C C . GLN A 1 216 ? -28.767 8.308 26.454 1.00 91.06 216 GLN A C 1
ATOM 1719 O O . GLN A 1 216 ? -28.440 9.300 27.103 1.00 91.06 216 GLN A O 1
ATOM 1724 N N . ASP A 1 217 ? -29.585 7.378 26.956 1.00 89.38 217 ASP A N 1
ATOM 1725 C CA . ASP A 1 217 ? -30.178 7.458 28.298 1.00 89.38 217 ASP A CA 1
ATOM 1726 C C . ASP A 1 217 ? -29.140 7.389 29.431 1.00 89.38 217 ASP A C 1
ATOM 1728 O O . ASP A 1 217 ? -28.108 6.726 29.323 1.00 89.38 217 ASP A O 1
ATOM 1732 N N . ILE A 1 218 ? -29.465 7.983 30.586 1.00 86.56 218 ILE A N 1
ATOM 1733 C CA . ILE A 1 218 ? -28.622 7.973 31.802 1.00 86.56 218 ILE A CA 1
ATOM 1734 C C . ILE A 1 218 ? -28.260 6.543 32.245 1.00 86.56 218 ILE A C 1
ATOM 1736 O O . ILE A 1 218 ? -27.124 6.292 32.639 1.00 86.56 218 ILE A O 1
ATOM 1740 N N . ALA A 1 219 ? -29.170 5.579 32.065 1.00 87.75 219 ALA A N 1
ATOM 1741 C CA . ALA A 1 219 ? -28.929 4.170 32.381 1.00 87.75 219 ALA A CA 1
ATOM 1742 C C . ALA A 1 219 ? -27.761 3.544 31.587 1.00 87.75 219 ALA A C 1
ATOM 1744 O O . ALA A 1 219 ? -27.144 2.585 32.049 1.00 87.75 219 ALA A O 1
ATOM 1745 N N . PHE A 1 220 ? -27.432 4.072 30.403 1.00 83.12 220 PHE A N 1
ATOM 1746 C CA . PHE A 1 220 ? -26.261 3.642 29.636 1.00 83.12 220 PHE A CA 1
ATOM 1747 C C . PHE A 1 220 ? -24.954 4.157 30.249 1.00 83.12 220 PHE A C 1
ATOM 1749 O O . PHE A 1 220 ? -23.963 3.428 30.292 1.00 83.12 220 PHE A O 1
ATOM 1756 N N . PHE A 1 221 ? -24.957 5.392 30.756 1.00 83.88 221 PHE A N 1
ATOM 1757 C CA . PHE A 1 221 ? -23.793 5.999 31.404 1.00 83.88 221 PHE A CA 1
ATOM 1758 C C . PHE A 1 221 ? -23.495 5.394 32.782 1.00 83.88 221 PHE A C 1
ATOM 1760 O O . PHE A 1 221 ? -22.337 5.379 33.189 1.00 83.88 221 PHE A O 1
ATOM 1767 N N . ASP A 1 222 ? -24.500 4.837 33.463 1.00 86.31 222 ASP A N 1
ATOM 1768 C CA . ASP A 1 222 ? -24.293 4.078 34.704 1.00 86.31 222 ASP A CA 1
ATOM 1769 C C . ASP A 1 222 ? -23.627 2.714 34.451 1.00 86.31 222 ASP A C 1
ATOM 1771 O O . ASP A 1 222 ? -22.898 2.200 35.303 1.00 86.31 222 ASP A O 1
ATOM 1775 N N . GLN A 1 223 ? -23.860 2.120 33.273 1.00 82.06 223 GLN A N 1
ATOM 1776 C CA . GLN A 1 223 ? -23.275 0.832 32.890 1.00 82.06 223 GLN A CA 1
ATOM 1777 C C . GLN A 1 223 ? -21.871 0.962 32.302 1.00 82.06 223 GLN A C 1
ATOM 1779 O O . GLN A 1 223 ? -21.071 0.040 32.471 1.00 82.06 223 GLN A O 1
ATOM 1784 N N . GLU A 1 224 ? -21.564 2.068 31.615 1.00 77.00 224 GLU A N 1
ATOM 1785 C CA . GLU A 1 224 ? -20.278 2.243 30.946 1.00 77.00 224 GLU A CA 1
ATOM 1786 C C . GLU A 1 224 ? -19.395 3.347 31.511 1.00 77.00 224 GLU A C 1
ATOM 1788 O O . GLU A 1 224 ? -19.797 4.489 31.716 1.00 77.00 224 GLU A O 1
ATOM 1793 N N . ARG A 1 225 ? -18.112 3.018 31.701 1.00 80.69 225 ARG A N 1
ATOM 1794 C CA . ARG A 1 225 ? -17.129 3.978 32.212 1.00 80.69 225 ARG A CA 1
ATOM 1795 C C . ARG A 1 225 ? -16.914 5.089 31.190 1.00 80.69 225 ARG A C 1
ATOM 1797 O O . ARG A 1 225 ? -16.456 4.828 30.081 1.00 80.69 225 ARG A O 1
ATOM 1804 N N . THR A 1 226 ? -17.081 6.345 31.603 1.00 83.38 226 THR A N 1
ATOM 1805 C CA . THR A 1 226 ? -16.817 7.532 30.765 1.00 83.38 226 THR A CA 1
ATOM 1806 C C . THR A 1 226 ? -15.432 7.495 30.101 1.00 83.38 226 THR A C 1
ATOM 1808 O O . THR A 1 226 ? -15.280 7.899 28.951 1.00 83.38 226 THR A O 1
ATOM 1811 N N . GLY A 1 227 ? -14.421 6.944 30.788 1.00 83.00 227 GLY A N 1
ATOM 1812 C CA . GLY A 1 227 ? -13.073 6.764 30.237 1.00 83.00 227 GLY A CA 1
ATOM 1813 C C . GLY A 1 227 ? -12.998 5.797 29.047 1.00 83.00 227 GLY A C 1
ATOM 1814 O O . GLY A 1 227 ? -12.181 6.007 28.153 1.00 83.00 227 GLY A O 1
ATOM 1815 N N . GLU A 1 228 ? -13.862 4.780 28.989 1.00 83.50 228 GLU A N 1
ATOM 1816 C CA . GLU A 1 228 ? -13.948 3.874 27.840 1.00 83.50 228 GLU A CA 1
ATOM 1817 C C . GLU A 1 228 ? -14.620 4.555 26.643 1.00 83.50 228 GLU A C 1
ATOM 1819 O O . GLU A 1 228 ? -14.117 4.441 25.527 1.00 83.50 228 GLU A O 1
ATOM 1824 N N . LEU A 1 229 ? -15.674 5.350 26.862 1.00 85.00 229 LEU A N 1
ATOM 1825 C CA . LEU A 1 229 ? -16.325 6.119 25.793 1.00 85.00 229 LEU A CA 1
ATOM 1826 C C . LEU A 1 229 ? -15.356 7.112 25.136 1.00 85.00 229 LEU A C 1
ATOM 1828 O O . LEU A 1 229 ? -15.273 7.183 23.910 1.00 85.00 229 LEU A O 1
ATOM 1832 N N . VAL A 1 230 ? -14.580 7.849 25.939 1.00 86.50 230 VAL A N 1
ATOM 1833 C CA . VAL A 1 230 ? -13.561 8.784 25.429 1.00 86.50 230 VAL A CA 1
ATOM 1834 C C . VAL A 1 230 ? -12.460 8.040 24.672 1.00 86.50 230 VAL A C 1
ATOM 1836 O O . VAL A 1 230 ? -11.985 8.523 23.637 1.00 86.50 230 VAL A O 1
ATOM 1839 N N . ASN A 1 231 ? -12.073 6.855 25.157 1.00 87.56 231 ASN A N 1
ATOM 1840 C CA . ASN A 1 231 ? -11.106 6.008 24.473 1.00 87.56 231 ASN A CA 1
ATOM 1841 C C . ASN A 1 231 ? -11.639 5.549 23.110 1.00 87.56 231 ASN A C 1
ATOM 1843 O O . ASN A 1 231 ? -10.919 5.686 22.130 1.00 87.56 231 ASN A O 1
ATOM 1847 N N . ARG A 1 232 ? -12.903 5.121 23.005 1.00 84.81 232 ARG A N 1
ATOM 1848 C CA . ARG A 1 232 ? -13.521 4.768 21.713 1.00 84.81 232 ARG A CA 1
ATOM 1849 C C . ARG A 1 232 ? -13.608 5.965 20.764 1.00 84.81 232 ARG A C 1
ATOM 1851 O O . ARG A 1 232 ? -13.222 5.878 19.603 1.00 84.81 232 ARG A O 1
ATOM 1858 N N . LEU A 1 233 ? -14.030 7.125 21.268 1.00 87.75 233 LEU A N 1
ATOM 1859 C CA . LEU A 1 233 ? -14.134 8.354 20.473 1.00 87.75 233 LEU A CA 1
ATOM 1860 C C . LEU A 1 233 ? -12.778 8.827 19.922 1.00 87.75 233 LEU A C 1
ATOM 1862 O O . LEU A 1 233 ? -12.697 9.382 18.822 1.00 87.75 233 LEU A O 1
ATOM 1866 N N . THR A 1 234 ? -11.706 8.631 20.689 1.00 87.31 234 THR A N 1
ATOM 1867 C CA . THR A 1 234 ? -10.384 9.159 20.340 1.00 87.31 234 THR A CA 1
ATOM 1868 C C . THR A 1 234 ? -9.503 8.115 19.677 1.00 87.31 234 THR A C 1
ATOM 1870 O O . THR A 1 234 ? -8.971 8.383 18.605 1.00 87.31 234 THR A O 1
ATOM 1873 N N . VAL A 1 235 ? -9.320 6.951 20.297 1.00 90.38 235 VAL A N 1
ATOM 1874 C CA . VAL A 1 235 ? -8.389 5.913 19.841 1.00 90.38 235 VAL A CA 1
ATOM 1875 C C . VAL A 1 235 ? -8.967 5.162 18.655 1.00 90.38 235 VAL A C 1
ATOM 1877 O O . VAL A 1 235 ? -8.322 5.152 17.612 1.00 9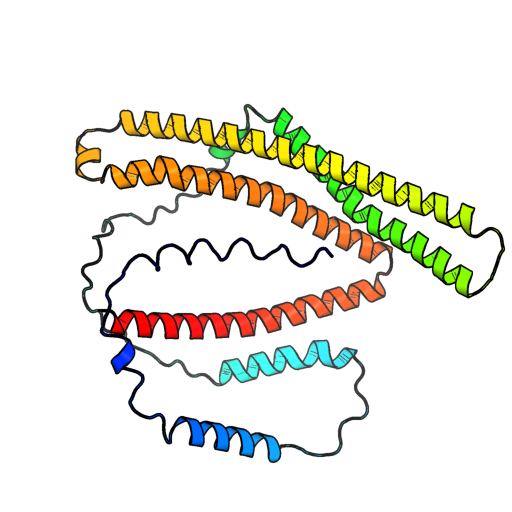0.38 235 VAL A O 1
ATOM 1880 N N . ASP A 1 236 ? -10.196 4.647 18.746 1.00 88.94 236 ASP A N 1
ATOM 1881 C CA . ASP A 1 236 ? -10.750 3.818 17.665 1.00 88.94 236 ASP A CA 1
ATOM 1882 C C . ASP A 1 236 ? -10.891 4.622 16.365 1.00 88.94 236 ASP A C 1
ATOM 1884 O O . ASP A 1 236 ? -10.596 4.121 15.281 1.00 88.94 236 ASP A O 1
ATOM 1888 N N . VAL A 1 237 ? -11.248 5.910 16.453 1.00 87.94 237 VAL A N 1
ATOM 1889 C CA . VAL A 1 237 ? -11.334 6.769 15.261 1.00 87.94 237 VAL A CA 1
ATOM 1890 C C . VAL A 1 237 ? -9.953 7.103 14.676 1.00 87.94 237 VAL A C 1
ATOM 1892 O O . VAL A 1 237 ? -9.802 7.211 13.456 1.00 87.94 237 VAL A O 1
ATOM 1895 N N . GLN A 1 238 ? -8.919 7.254 15.510 1.00 88.50 238 GLN A N 1
ATOM 1896 C CA . GLN A 1 238 ? -7.546 7.454 15.019 1.00 88.50 238 GLN A CA 1
ATOM 1897 C C . GLN A 1 238 ? -6.981 6.172 14.397 1.00 88.50 238 GLN A C 1
ATOM 1899 O O . GLN A 1 238 ? -6.352 6.231 13.335 1.00 88.50 238 GLN A O 1
ATOM 1904 N N . ASP A 1 239 ? -7.251 5.021 15.007 1.00 90.19 239 ASP A N 1
ATOM 1905 C CA . ASP A 1 239 ? -6.858 3.713 14.489 1.00 90.19 239 ASP A CA 1
ATOM 1906 C C . ASP A 1 239 ? -7.567 3.417 13.166 1.00 90.19 239 ASP A C 1
ATOM 1908 O O . ASP A 1 239 ? -6.924 2.969 12.211 1.00 90.19 239 ASP A O 1
ATOM 1912 N N . PHE A 1 240 ? -8.851 3.765 13.052 1.00 89.44 240 PHE A N 1
ATOM 1913 C CA . PHE A 1 240 ? -9.590 3.709 11.794 1.00 89.44 240 PHE A CA 1
ATOM 1914 C C . PHE A 1 240 ? -8.947 4.594 10.724 1.00 89.44 240 PHE A C 1
ATOM 1916 O O . PHE A 1 240 ? -8.680 4.119 9.623 1.00 89.44 240 PHE A O 1
ATOM 1923 N N . LYS A 1 241 ? -8.628 5.856 11.035 1.00 87.25 241 LYS A N 1
ATOM 1924 C CA . LYS A 1 241 ? -7.976 6.783 10.093 1.00 87.25 241 LYS A CA 1
ATOM 1925 C C . LYS A 1 241 ? -6.637 6.242 9.586 1.00 87.25 241 LYS A C 1
ATOM 1927 O O . LYS A 1 241 ? -6.359 6.287 8.383 1.00 87.25 241 LYS A O 1
ATOM 1932 N N . SER A 1 242 ? -5.808 5.726 10.492 1.00 88.88 242 SER A N 1
ATOM 1933 C CA . SER A 1 242 ? -4.520 5.118 10.147 1.00 88.88 242 SER A CA 1
ATOM 1934 C C . SER A 1 242 ? -4.710 3.876 9.270 1.00 88.88 242 SER A C 1
ATOM 1936 O O . SER A 1 242 ? -4.092 3.755 8.209 1.00 88.88 242 SER A O 1
ATOM 1938 N N . SER A 1 243 ? -5.641 3.002 9.656 1.00 89.50 243 SER A N 1
ATOM 1939 C CA . SER A 1 243 ? -5.949 1.758 8.947 1.00 89.50 243 SER A CA 1
ATOM 1940 C C . SER A 1 243 ? -6.551 2.010 7.568 1.00 89.50 243 SER A C 1
ATOM 1942 O O . SER A 1 243 ? -6.158 1.356 6.605 1.00 89.50 243 SER A O 1
ATOM 1944 N N . PHE A 1 244 ? -7.443 2.991 7.431 1.00 87.44 244 PHE A N 1
ATOM 1945 C CA . PHE A 1 244 ? -8.015 3.432 6.159 1.00 87.44 244 PHE A CA 1
ATOM 1946 C C . PHE A 1 244 ? -6.913 3.908 5.212 1.00 87.44 244 PHE A C 1
ATOM 1948 O O . PHE A 1 244 ? -6.812 3.432 4.077 1.00 87.44 244 PHE A O 1
ATOM 1955 N N . LYS A 1 245 ? -6.024 4.786 5.702 1.00 84.12 245 LYS A N 1
ATOM 1956 C CA . LYS A 1 245 ? -4.883 5.273 4.922 1.00 84.12 245 LYS A CA 1
ATOM 1957 C C . LYS A 1 245 ? -3.981 4.118 4.502 1.00 84.12 245 LYS A C 1
ATOM 1959 O O . LYS A 1 245 ? -3.629 4.037 3.330 1.00 84.12 245 LYS A O 1
ATOM 1964 N N . GLN A 1 246 ? -3.617 3.225 5.418 1.00 86.81 246 GLN A N 1
ATOM 1965 C CA . GLN A 1 246 ? -2.732 2.099 5.124 1.00 86.81 246 GLN A CA 1
ATOM 1966 C C . GLN A 1 246 ? -3.364 1.098 4.152 1.00 86.81 246 GLN A C 1
ATOM 1968 O O . GLN A 1 246 ? -2.691 0.643 3.231 1.00 86.81 246 GLN A O 1
ATOM 1973 N N . THR A 1 247 ? -4.644 0.779 4.323 1.00 86.94 247 THR A N 1
ATOM 1974 C CA . THR A 1 247 ? -5.343 -0.220 3.505 1.00 86.94 247 THR A CA 1
ATOM 1975 C C . THR A 1 247 ? -5.550 0.287 2.088 1.00 86.94 247 THR A C 1
ATOM 1977 O O . THR A 1 247 ? -5.230 -0.420 1.138 1.00 86.94 247 THR A O 1
ATOM 1980 N N . ILE A 1 248 ? -6.004 1.531 1.921 1.00 84.75 248 ILE A N 1
ATOM 1981 C CA . ILE A 1 248 ? -6.237 2.087 0.585 1.00 84.75 248 ILE A CA 1
ATOM 1982 C C . ILE A 1 248 ? -4.911 2.425 -0.090 1.00 84.75 248 ILE A C 1
ATOM 1984 O O . ILE A 1 248 ? -4.687 2.015 -1.225 1.00 84.75 248 ILE A O 1
ATOM 1988 N N . SER A 1 249 ? -4.003 3.119 0.608 1.00 82.19 249 SER A N 1
ATOM 1989 C CA . SER A 1 249 ? -2.723 3.533 0.023 1.00 82.19 249 SER A CA 1
ATOM 1990 C C . SER A 1 249 ? -1.812 2.341 -0.252 1.00 82.19 249 SER A C 1
ATOM 1992 O O . SER A 1 249 ? -1.290 2.148 -1.352 1.00 82.19 249 SER A O 1
ATOM 1994 N N . GLY A 1 250 ? -1.621 1.518 0.778 1.00 83.12 250 GLY A N 1
ATOM 1995 C CA . GLY A 1 250 ? -0.773 0.340 0.717 1.00 83.12 250 GLY A CA 1
ATOM 1996 C C . GLY A 1 250 ? -1.369 -0.727 -0.185 1.00 83.12 250 GLY A C 1
ATOM 1997 O O . GLY A 1 250 ? -0.645 -1.269 -1.013 1.00 83.12 250 GLY A O 1
ATOM 1998 N N . GLY A 1 251 ? -2.676 -0.983 -0.082 1.00 86.69 251 GLY A N 1
ATOM 1999 C CA . GLY A 1 251 ? -3.370 -1.971 -0.904 1.00 86.69 251 GLY A CA 1
ATOM 2000 C C . GLY A 1 251 ? -3.359 -1.607 -2.383 1.00 86.69 251 GLY A C 1
ATOM 2001 O O . GLY A 1 251 ? -2.908 -2.409 -3.194 1.00 86.69 251 GLY A O 1
ATOM 2002 N N . LEU A 1 252 ? -3.758 -0.384 -2.750 1.00 81.19 252 LEU A N 1
ATOM 2003 C CA . LEU A 1 252 ? -3.765 0.046 -4.152 1.00 81.19 252 LEU A CA 1
ATOM 2004 C C . LEU A 1 252 ? -2.360 0.003 -4.759 1.00 81.19 252 LEU A C 1
ATOM 2006 O O . LEU A 1 252 ? -2.170 -0.531 -5.856 1.00 81.19 252 LEU A O 1
ATOM 2010 N N . ARG A 1 253 ? -1.356 0.505 -4.027 1.00 81.56 253 ARG A N 1
ATOM 2011 C CA . ARG A 1 253 ? 0.043 0.441 -4.460 1.00 81.56 253 ARG A CA 1
ATOM 2012 C C . ARG A 1 253 ? 0.515 -1.001 -4.611 1.00 81.56 253 ARG A C 1
ATOM 2014 O O . ARG A 1 253 ? 1.111 -1.317 -5.634 1.00 81.56 253 ARG A O 1
ATOM 2021 N N . ALA A 1 254 ? 0.260 -1.858 -3.624 1.00 86.75 254 ALA A N 1
ATOM 2022 C CA . ALA A 1 254 ? 0.694 -3.250 -3.643 1.00 86.75 254 ALA A CA 1
ATOM 2023 C C . ALA A 1 254 ? 0.046 -4.017 -4.797 1.00 86.75 254 ALA A C 1
ATOM 2025 O O . ALA A 1 254 ? 0.760 -4.639 -5.575 1.00 86.75 254 ALA A O 1
ATOM 2026 N N . THR A 1 255 ? -1.273 -3.911 -4.970 1.00 86.19 255 THR A N 1
ATOM 2027 C CA . THR A 1 255 ? -1.995 -4.565 -6.068 1.00 86.19 255 THR A CA 1
ATOM 2028 C C . THR A 1 255 ? -1.471 -4.097 -7.417 1.00 86.19 255 THR A C 1
ATOM 2030 O O . THR A 1 255 ? -1.133 -4.922 -8.263 1.00 86.19 255 THR A O 1
ATOM 2033 N N . THR A 1 256 ? -1.320 -2.786 -7.615 1.00 81.50 256 THR A N 1
ATOM 2034 C CA . THR A 1 256 ? -0.858 -2.280 -8.914 1.00 81.50 256 THR A CA 1
ATOM 2035 C C . THR A 1 256 ? 0.613 -2.606 -9.166 1.00 81.50 256 THR A C 1
ATOM 2037 O O . THR A 1 256 ? 0.989 -2.902 -10.295 1.00 81.50 256 THR A O 1
ATOM 2040 N N . GLN A 1 257 ? 1.450 -2.626 -8.126 1.00 83.81 257 GLN A N 1
ATOM 2041 C CA . GLN A 1 257 ? 2.843 -3.055 -8.232 1.00 83.81 257 GLN A CA 1
ATOM 2042 C C . GLN A 1 257 ? 2.953 -4.547 -8.548 1.00 83.81 257 GLN A C 1
ATOM 2044 O O . GLN A 1 257 ? 3.771 -4.916 -9.385 1.00 83.81 257 GLN A O 1
ATOM 2049 N N . VAL A 1 258 ? 2.139 -5.399 -7.923 1.00 87.88 258 VAL A N 1
ATOM 2050 C CA . VAL A 1 258 ? 2.092 -6.838 -8.217 1.00 87.88 258 VAL A CA 1
ATOM 2051 C C . VAL A 1 258 ? 1.657 -7.065 -9.662 1.00 87.88 258 VAL A C 1
ATOM 2053 O O . VAL A 1 258 ? 2.379 -7.728 -10.402 1.00 87.88 258 VAL A O 1
ATOM 2056 N N . VAL A 1 259 ? 0.543 -6.465 -10.092 1.00 86.75 259 VAL A N 1
ATOM 2057 C CA . VAL A 1 259 ? 0.044 -6.596 -11.472 1.00 86.75 259 VAL A CA 1
ATOM 2058 C C . VAL A 1 259 ? 1.067 -6.050 -12.467 1.00 86.75 259 VAL A C 1
ATOM 2060 O O . VAL A 1 259 ? 1.462 -6.746 -13.397 1.00 86.75 259 VAL A O 1
ATOM 2063 N N . GLY A 1 260 ? 1.558 -4.835 -12.239 1.00 84.81 260 GLY A N 1
ATOM 2064 C CA . GLY A 1 260 ? 2.501 -4.168 -13.126 1.00 84.81 260 GLY A CA 1
ATOM 2065 C C . GLY A 1 260 ? 3.842 -4.892 -13.251 1.00 84.81 260 GLY A C 1
ATOM 2066 O O . GLY A 1 260 ? 4.353 -5.070 -14.356 1.00 84.81 260 GLY A O 1
ATOM 2067 N N . SER A 1 261 ? 4.394 -5.364 -12.130 1.00 83.62 261 SER A N 1
ATOM 2068 C CA . SER A 1 261 ? 5.651 -6.123 -12.136 1.00 83.62 261 SER A CA 1
ATOM 2069 C C . SER A 1 261 ? 5.452 -7.490 -12.781 1.00 83.62 261 SER A C 1
ATOM 2071 O O . SER A 1 261 ? 6.289 -7.909 -13.573 1.00 83.62 261 SER A O 1
ATOM 2073 N N . SER A 1 262 ? 4.334 -8.166 -12.495 1.00 86.31 262 SER A N 1
ATOM 2074 C CA . SER A 1 262 ? 4.027 -9.461 -13.104 1.00 86.31 262 SER A CA 1
ATOM 2075 C C . SER A 1 262 ? 3.902 -9.351 -14.624 1.00 86.31 262 SER A C 1
ATOM 2077 O O . SER A 1 262 ? 4.467 -10.182 -15.327 1.00 86.31 262 SER A O 1
ATOM 2079 N N . VAL A 1 263 ? 3.218 -8.324 -15.140 1.00 85.50 263 VAL A N 1
ATOM 2080 C CA . VAL A 1 263 ? 3.106 -8.088 -16.589 1.00 85.50 263 VAL A CA 1
ATOM 2081 C C . VAL A 1 263 ? 4.473 -7.772 -17.201 1.00 85.50 263 VAL A C 1
ATOM 2083 O O . VAL A 1 263 ? 4.838 -8.368 -18.210 1.00 85.50 263 VAL A O 1
ATOM 2086 N N . SER A 1 264 ? 5.261 -6.891 -16.577 1.00 82.88 264 SER A N 1
ATOM 2087 C CA . SER A 1 264 ? 6.593 -6.518 -17.078 1.00 82.88 264 SER A CA 1
ATOM 2088 C C . SER A 1 264 ? 7.549 -7.710 -17.165 1.00 82.88 264 SER A C 1
ATOM 2090 O O . SER A 1 264 ? 8.200 -7.913 -18.190 1.00 82.88 264 SER A O 1
ATOM 2092 N N . LEU A 1 265 ? 7.572 -8.566 -16.138 1.00 85.19 265 LEU A N 1
ATOM 2093 C CA . LEU A 1 265 ? 8.388 -9.783 -16.141 1.00 85.19 265 LEU A CA 1
ATOM 2094 C C . LEU A 1 265 ? 7.983 -10.751 -17.266 1.00 85.19 265 LEU A C 1
ATOM 2096 O O . LEU A 1 265 ? 8.855 -11.294 -17.951 1.00 85.19 265 LEU A O 1
ATOM 2100 N N . LEU A 1 266 ? 6.676 -10.929 -17.494 1.00 85.31 266 LEU A N 1
ATOM 2101 C CA . LEU A 1 266 ? 6.163 -11.791 -18.565 1.00 85.31 266 LEU A CA 1
ATOM 2102 C C . LEU A 1 266 ? 6.547 -11.285 -19.962 1.00 85.31 266 LEU A C 1
ATOM 2104 O O . LEU A 1 266 ? 6.831 -12.105 -20.833 1.00 85.31 266 LEU A O 1
ATOM 2108 N N . VAL A 1 267 ? 6.590 -9.964 -20.165 1.00 84.75 267 VAL A N 1
ATOM 2109 C CA . VAL A 1 267 ? 6.990 -9.350 -21.443 1.00 84.75 267 VAL A CA 1
ATOM 2110 C C . VAL A 1 267 ? 8.495 -9.490 -21.697 1.00 84.75 267 VAL A C 1
ATOM 2112 O O . VAL A 1 267 ? 8.891 -9.749 -22.829 1.00 84.75 267 VAL A O 1
ATOM 2115 N N . ILE A 1 268 ? 9.339 -9.346 -20.666 1.00 83.69 268 ILE A N 1
ATOM 2116 C CA . ILE A 1 268 ? 10.804 -9.397 -20.821 1.00 83.69 268 ILE A CA 1
ATOM 2117 C C . ILE A 1 268 ? 11.294 -10.819 -21.121 1.00 83.69 268 ILE A C 1
ATOM 2119 O O . ILE A 1 268 ? 12.061 -11.029 -22.058 1.00 83.69 268 ILE A O 1
ATOM 2123 N N . SER A 1 269 ? 10.903 -11.806 -20.311 1.00 86.00 269 SER A N 1
ATOM 2124 C CA . SER A 1 269 ? 11.279 -13.202 -20.552 1.00 86.00 269 SER A CA 1
ATOM 2125 C C . SER A 1 269 ? 10.317 -14.161 -19.847 1.00 86.00 269 SER A C 1
ATOM 2127 O O . SER A 1 269 ? 10.379 -14.315 -18.619 1.00 86.00 269 SER A O 1
ATOM 2129 N N . PRO A 1 270 ? 9.453 -14.872 -20.593 1.00 86.31 270 PRO A N 1
ATOM 2130 C CA . PRO A 1 270 ? 8.481 -15.781 -19.992 1.00 86.31 270 PRO A CA 1
ATOM 2131 C C . PRO A 1 270 ? 9.142 -17.015 -19.354 1.00 86.31 270 PRO A C 1
ATOM 2133 O O . PRO A 1 270 ? 8.628 -17.553 -18.375 1.00 86.31 270 PRO A O 1
ATOM 2136 N N . GLN A 1 271 ? 10.312 -17.438 -19.847 1.00 88.38 271 GLN A N 1
ATOM 2137 C CA . GLN A 1 271 ? 11.005 -18.638 -19.360 1.00 88.38 271 GLN A CA 1
ATOM 2138 C C . GLN A 1 271 ? 11.609 -18.442 -17.959 1.00 88.38 271 GLN A C 1
ATOM 2140 O O . GLN A 1 271 ? 11.402 -19.274 -17.073 1.00 88.38 271 GLN A O 1
ATOM 2145 N N . LEU A 1 272 ? 12.313 -17.326 -17.729 1.00 86.31 272 LEU A N 1
ATOM 2146 C CA . LEU A 1 272 ? 12.903 -17.007 -16.419 1.00 86.31 272 LEU A CA 1
ATOM 2147 C C . LEU A 1 272 ? 11.826 -16.673 -15.378 1.00 86.31 272 LEU A C 1
ATOM 2149 O O . LEU A 1 272 ? 11.943 -17.051 -14.207 1.00 86.31 272 LEU A O 1
ATOM 2153 N N . THR A 1 273 ? 10.756 -16.010 -15.821 1.00 88.81 273 THR A N 1
ATOM 2154 C CA . THR A 1 273 ? 9.608 -15.658 -14.980 1.00 88.81 273 THR A CA 1
ATOM 2155 C C . THR A 1 273 ? 8.858 -16.898 -14.502 1.00 88.81 273 THR A C 1
ATOM 2157 O O . THR A 1 273 ? 8.539 -16.996 -13.320 1.00 88.81 273 THR A O 1
ATOM 2160 N N . GLY A 1 274 ? 8.635 -17.892 -15.371 1.00 88.25 274 GLY A N 1
ATOM 2161 C CA . GLY A 1 274 ? 7.986 -19.149 -14.979 1.00 88.25 274 GLY A CA 1
ATOM 2162 C C . GLY A 1 274 ? 8.747 -19.896 -13.877 1.00 88.25 274 GLY A C 1
ATOM 2163 O O . GLY A 1 274 ? 8.144 -20.389 -12.923 1.00 88.25 274 GLY A O 1
ATOM 2164 N N . LEU A 1 275 ? 10.083 -19.912 -13.952 1.00 88.81 275 LEU A N 1
ATOM 2165 C CA . LEU A 1 275 ? 10.922 -20.538 -12.928 1.00 88.81 275 LEU A CA 1
ATOM 2166 C C . LEU A 1 275 ? 10.851 -19.797 -11.583 1.00 88.81 275 LEU A C 1
ATOM 2168 O O . LEU A 1 275 ? 10.721 -20.424 -10.529 1.00 88.81 275 LEU A O 1
ATOM 2172 N N . THR A 1 276 ? 10.918 -18.464 -11.602 1.00 87.94 276 THR A N 1
ATOM 2173 C CA . THR A 1 276 ? 10.822 -17.650 -10.376 1.00 87.94 276 THR A CA 1
ATOM 2174 C C . THR A 1 276 ? 9.431 -17.718 -9.754 1.00 87.94 276 THR A C 1
ATOM 2176 O O . THR A 1 276 ? 9.324 -17.808 -8.530 1.00 87.94 276 THR A O 1
ATOM 2179 N N . LEU A 1 277 ? 8.381 -17.773 -10.577 1.00 88.00 277 LEU A N 1
ATOM 2180 C CA . LEU A 1 277 ? 7.000 -17.933 -10.128 1.00 88.00 277 LEU A CA 1
ATOM 2181 C C . LEU A 1 277 ? 6.764 -19.269 -9.412 1.00 88.00 277 LEU A C 1
ATOM 2183 O O . LEU A 1 277 ? 5.928 -19.320 -8.521 1.00 88.00 277 LEU A O 1
ATOM 2187 N N . LEU A 1 278 ? 7.505 -20.332 -9.745 1.00 89.69 278 LEU A N 1
ATOM 2188 C CA . LEU A 1 278 ? 7.445 -21.606 -9.016 1.00 89.69 278 LEU A CA 1
ATOM 2189 C C . LEU A 1 278 ? 8.312 -21.588 -7.742 1.00 89.69 278 LEU A C 1
ATOM 2191 O O . LEU A 1 278 ? 7.918 -22.104 -6.694 1.00 89.69 278 LEU A O 1
ATOM 2195 N N . CYS A 1 279 ? 9.502 -20.991 -7.825 1.00 91.69 279 CYS A N 1
ATOM 2196 C CA . CYS A 1 279 ? 10.478 -20.991 -6.736 1.00 91.69 279 CYS A CA 1
ATOM 2197 C C . CYS A 1 279 ? 10.020 -20.137 -5.539 1.00 91.69 279 CYS A C 1
ATOM 2199 O O . CYS A 1 279 ? 10.081 -20.589 -4.393 1.00 91.69 279 CYS A O 1
ATOM 2201 N N . VAL A 1 280 ? 9.504 -18.928 -5.791 1.00 91.00 280 VAL A N 1
ATOM 2202 C CA . VAL A 1 280 ? 9.117 -17.982 -4.730 1.00 91.00 280 VAL A CA 1
ATOM 2203 C C . VAL A 1 280 ? 8.007 -18.541 -3.822 1.00 91.00 280 VAL A C 1
ATOM 2205 O O . VAL A 1 280 ? 8.211 -18.551 -2.605 1.00 91.00 280 VAL A O 1
ATOM 2208 N N . PRO A 1 281 ? 6.878 -19.075 -4.332 1.00 90.75 281 PRO A N 1
ATOM 2209 C CA . PRO A 1 281 ? 5.853 -19.687 -3.490 1.00 90.75 281 PRO A CA 1
ATOM 2210 C C . PRO A 1 281 ? 6.372 -20.878 -2.687 1.00 90.75 281 PRO A C 1
ATOM 2212 O O . PRO A 1 281 ? 6.009 -21.015 -1.524 1.00 90.75 281 PRO A O 1
ATOM 2215 N N . SER A 1 282 ? 7.258 -21.704 -3.257 1.00 91.31 282 SER A N 1
ATOM 2216 C CA . SER A 1 282 ? 7.844 -22.849 -2.542 1.00 91.31 282 SER A CA 1
ATOM 2217 C C . SER A 1 282 ? 8.621 -22.400 -1.296 1.00 91.31 282 SER A C 1
ATOM 2219 O O . SER A 1 282 ? 8.421 -22.935 -0.201 1.00 91.31 282 SER A O 1
ATOM 2221 N N . VAL A 1 283 ? 9.428 -21.340 -1.425 1.00 93.75 283 VAL A N 1
ATOM 2222 C CA . VAL A 1 283 ? 10.160 -20.743 -0.295 1.00 93.75 283 VAL A CA 1
ATOM 2223 C C . VAL A 1 283 ? 9.204 -20.108 0.719 1.00 93.75 283 VAL A C 1
ATOM 2225 O O . VAL A 1 283 ? 9.381 -20.291 1.925 1.00 93.75 283 VAL A O 1
ATOM 2228 N N . VAL A 1 284 ? 8.168 -19.396 0.262 1.00 93.50 284 VAL A N 1
ATOM 2229 C CA . VAL A 1 284 ? 7.171 -18.768 1.148 1.00 93.50 284 VAL A CA 1
ATOM 2230 C C . VAL A 1 284 ? 6.384 -19.819 1.936 1.00 93.50 284 VAL A C 1
ATOM 2232 O O . VAL A 1 284 ? 6.170 -19.646 3.136 1.00 93.50 284 VAL A O 1
ATOM 2235 N N . ILE A 1 285 ? 5.996 -20.934 1.316 1.00 93.44 285 ILE A N 1
ATOM 2236 C CA . ILE A 1 285 ? 5.303 -22.039 1.996 1.00 93.44 285 ILE A CA 1
ATOM 2237 C C . ILE A 1 285 ? 6.208 -22.652 3.075 1.00 93.44 285 ILE A C 1
ATOM 2239 O O . ILE A 1 285 ? 5.789 -22.795 4.224 1.00 93.44 285 ILE A O 1
ATOM 2243 N N . GLY A 1 286 ? 7.475 -22.936 2.755 1.00 93.31 286 GLY A N 1
ATOM 2244 C CA . GLY A 1 286 ? 8.433 -23.442 3.745 1.00 93.31 286 GLY A CA 1
ATOM 2245 C C . GLY A 1 286 ? 8.658 -22.463 4.906 1.00 93.31 286 GLY A C 1
ATOM 2246 O O . GLY A 1 286 ? 8.612 -22.847 6.077 1.00 93.31 286 GLY A O 1
ATOM 2247 N N . GLY A 1 287 ? 8.832 -21.176 4.595 1.00 92.75 287 GLY A N 1
ATOM 2248 C CA . GLY A 1 287 ? 9.035 -20.123 5.590 1.00 92.75 287 GLY A CA 1
ATOM 2249 C C . GLY A 1 287 ? 7.813 -19.884 6.480 1.00 92.75 287 GLY A C 1
ATOM 2250 O O . GLY A 1 287 ? 7.958 -19.709 7.689 1.00 92.75 287 GLY A O 1
ATOM 2251 N N . THR A 1 288 ? 6.602 -19.920 5.919 1.00 91.56 288 THR A N 1
ATOM 2252 C CA . THR A 1 288 ? 5.356 -19.779 6.693 1.00 91.56 288 THR A CA 1
ATOM 2253 C C . THR A 1 288 ? 5.112 -20.977 7.601 1.00 91.56 288 THR A C 1
ATOM 2255 O O . THR A 1 288 ? 4.674 -20.780 8.736 1.00 91.56 288 THR A O 1
ATOM 2258 N N . PHE A 1 289 ? 5.469 -22.193 7.176 1.00 92.75 289 PHE A N 1
ATOM 2259 C CA . PHE A 1 289 ? 5.393 -23.381 8.026 1.00 92.75 289 PHE A CA 1
ATOM 2260 C C . PHE A 1 289 ? 6.303 -23.248 9.255 1.00 92.75 289 PHE A C 1
ATOM 2262 O O . PHE A 1 289 ? 5.823 -23.321 10.390 1.00 92.75 289 PHE A O 1
ATOM 2269 N N . ILE A 1 290 ? 7.586 -22.936 9.046 1.00 93.75 290 ILE A N 1
ATOM 2270 C CA . ILE A 1 290 ? 8.552 -22.708 10.135 1.00 93.75 290 ILE A CA 1
ATOM 2271 C C . ILE A 1 290 ? 8.107 -21.530 11.013 1.00 93.75 290 ILE A C 1
ATOM 2273 O O . ILE A 1 290 ? 8.093 -21.632 12.239 1.00 93.75 290 ILE A O 1
ATOM 2277 N N . GLY A 1 291 ? 7.674 -20.427 10.402 1.00 92.12 291 GLY A N 1
ATOM 2278 C CA . GLY A 1 291 ? 7.181 -19.251 11.117 1.00 92.12 291 GLY A CA 1
ATOM 2279 C C . GLY A 1 291 ? 5.953 -19.551 11.979 1.00 92.12 291 GLY A C 1
ATOM 2280 O O . GLY A 1 291 ? 5.838 -19.033 13.089 1.00 92.12 291 GLY A O 1
ATOM 2281 N N . SER A 1 292 ? 5.051 -20.416 11.510 1.00 88.12 292 SER A N 1
ATOM 2282 C CA . SER A 1 292 ? 3.887 -20.853 12.285 1.00 88.12 292 SER A CA 1
ATOM 2283 C C . SER A 1 292 ? 4.291 -21.687 13.504 1.00 88.12 292 SER A C 1
ATOM 2285 O O . SER A 1 292 ? 3.751 -21.472 14.589 1.00 88.12 292 SER A O 1
ATOM 2287 N N . LEU A 1 293 ? 5.290 -22.562 13.357 1.00 90.50 293 LEU A N 1
ATOM 2288 C CA . LEU A 1 293 ? 5.835 -23.359 14.453 1.00 90.50 293 LEU A CA 1
ATOM 2289 C C . LEU A 1 293 ? 6.497 -22.462 15.506 1.00 90.50 293 LEU A C 1
ATOM 2291 O O . LEU A 1 293 ? 6.199 -22.581 16.692 1.00 90.50 293 LEU A O 1
ATOM 2295 N N . LEU A 1 294 ? 7.310 -21.494 15.071 1.00 91.94 294 LEU A N 1
ATOM 2296 C CA . LEU A 1 294 ? 7.924 -20.505 15.964 1.00 91.94 294 LEU A CA 1
ATOM 2297 C C . LEU A 1 294 ? 6.873 -19.684 16.719 1.00 91.94 294 LEU A C 1
ATOM 2299 O O . LEU A 1 294 ? 7.029 -19.427 17.912 1.00 91.94 294 LEU A O 1
ATOM 2303 N N . ARG A 1 295 ? 5.786 -19.282 16.049 1.00 89.31 295 ARG A N 1
ATOM 2304 C CA . ARG A 1 295 ? 4.686 -18.550 16.696 1.00 89.31 295 ARG A CA 1
ATOM 2305 C C . ARG A 1 295 ? 3.980 -19.389 17.760 1.00 89.31 295 ARG A C 1
ATOM 2307 O O . ARG A 1 295 ? 3.578 -18.817 18.768 1.00 89.31 295 ARG A O 1
ATOM 2314 N N . LYS A 1 296 ? 3.830 -20.703 17.563 1.00 89.19 296 LYS A N 1
ATOM 2315 C CA . LYS A 1 296 ? 3.247 -21.602 18.575 1.00 89.19 296 LYS A CA 1
ATOM 2316 C C . LYS A 1 296 ? 4.135 -21.687 19.816 1.00 89.19 296 LYS A C 1
ATOM 2318 O O . LYS A 1 296 ? 3.668 -21.362 20.901 1.00 89.19 296 LYS A O 1
ATOM 2323 N N . LEU A 1 297 ? 5.425 -21.969 19.630 1.00 89.69 297 LEU A N 1
ATOM 2324 C CA . LEU A 1 297 ? 6.401 -22.027 20.728 1.00 89.69 297 LEU A CA 1
ATOM 2325 C C . LEU A 1 297 ? 6.503 -20.691 21.485 1.00 89.69 297 LEU A C 1
ATOM 2327 O O . LEU A 1 297 ? 6.610 -20.664 22.707 1.00 89.69 297 LEU A O 1
ATOM 2331 N N . SER A 1 298 ? 6.421 -19.565 20.766 1.00 90.25 298 SER A N 1
ATOM 2332 C CA . SER A 1 298 ? 6.411 -18.227 21.371 1.00 90.25 298 SER A CA 1
ATOM 2333 C C . SER A 1 298 ? 5.171 -17.990 22.238 1.00 90.25 298 SER A C 1
ATOM 2335 O O . SER A 1 298 ? 5.287 -17.449 23.337 1.00 90.25 298 SER A O 1
ATOM 2337 N N . ARG A 1 299 ? 3.990 -18.438 21.790 1.00 89.38 299 ARG A N 1
ATOM 2338 C CA . ARG A 1 299 ? 2.757 -18.355 22.588 1.00 89.38 299 ARG A CA 1
ATOM 2339 C C . ARG A 1 299 ? 2.841 -19.221 23.842 1.00 89.38 299 ARG A C 1
ATOM 2341 O O . ARG A 1 299 ? 2.480 -18.735 24.904 1.00 89.38 299 ARG A O 1
ATOM 2348 N N . GLU A 1 300 ? 3.370 -20.438 23.736 1.00 87.94 300 GLU A N 1
ATOM 2349 C CA . GLU A 1 300 ? 3.566 -21.338 24.884 1.00 87.94 300 GLU A CA 1
ATOM 2350 C C . GLU A 1 300 ? 4.512 -20.733 25.935 1.00 87.94 300 GLU A C 1
ATOM 2352 O O . GLU A 1 300 ? 4.211 -20.730 27.132 1.00 87.94 300 GLU A O 1
ATOM 2357 N N . ALA A 1 301 ? 5.618 -20.129 25.494 1.00 85.19 301 ALA A N 1
ATOM 2358 C CA . ALA A 1 301 ? 6.533 -19.422 26.386 1.00 85.19 301 ALA A CA 1
ATOM 2359 C C . ALA A 1 301 ? 5.867 -18.204 27.057 1.00 85.19 301 ALA A C 1
ATOM 2361 O O . ALA A 1 301 ? 6.046 -17.982 28.254 1.00 85.19 301 ALA A O 1
ATOM 2362 N N . GLN A 1 302 ? 5.066 -17.430 26.313 1.00 85.19 302 GLN A N 1
ATOM 2363 C CA . GLN A 1 302 ? 4.313 -16.298 26.870 1.00 85.19 302 GLN A CA 1
ATOM 2364 C C . GLN A 1 302 ? 3.262 -16.749 27.895 1.00 85.19 302 GLN A C 1
ATOM 2366 O O . GLN A 1 302 ? 3.090 -16.073 28.910 1.00 85.19 302 GLN A O 1
ATOM 2371 N N . THR A 1 303 ? 2.602 -17.893 27.678 1.00 86.38 303 THR A N 1
ATOM 2372 C CA . THR A 1 303 ? 1.612 -18.426 28.626 1.00 86.38 303 THR A CA 1
ATOM 2373 C C . THR A 1 303 ? 2.240 -18.876 29.944 1.00 86.38 303 THR A C 1
ATOM 2375 O O . THR A 1 303 ? 1.703 -18.548 30.998 1.00 86.38 303 THR A O 1
ATOM 2378 N N . GLN A 1 304 ? 3.413 -19.519 29.912 1.00 87.00 304 GLN A N 1
ATOM 2379 C CA . GLN A 1 304 ? 4.118 -19.919 31.137 1.00 87.00 304 GLN A CA 1
ATOM 2380 C C . GLN A 1 304 ? 4.503 -18.700 31.983 1.00 87.00 304 GLN A C 1
ATOM 2382 O O . GLN A 1 304 ? 4.276 -18.679 33.186 1.00 87.00 304 GLN A O 1
ATOM 2387 N N . VAL A 1 305 ? 5.021 -17.638 31.355 1.00 82.56 305 VAL A N 1
ATOM 2388 C CA . VAL A 1 305 ? 5.367 -16.400 32.075 1.00 82.56 305 VAL A CA 1
ATOM 2389 C C . VAL A 1 305 ? 4.132 -15.744 32.696 1.00 82.56 305 VAL A C 1
ATOM 2391 O O . VAL A 1 305 ? 4.217 -15.243 33.814 1.00 82.56 305 VAL A O 1
ATOM 2394 N N . SER A 1 306 ? 2.987 -15.754 32.002 1.00 83.50 306 SER A N 1
ATOM 2395 C CA . SER A 1 306 ? 1.747 -15.204 32.563 1.00 83.50 306 SER A CA 1
ATOM 2396 C C . SER A 1 306 ? 1.218 -16.001 33.757 1.00 83.50 306 SER A C 1
ATOM 2398 O O . SER A 1 306 ? 0.635 -15.404 34.654 1.00 83.50 306 SER A O 1
ATOM 2400 N N . GLU A 1 307 ? 1.456 -17.315 33.794 1.00 83.56 307 GLU A N 1
ATOM 2401 C CA . GLU A 1 307 ? 1.045 -18.190 34.898 1.00 83.56 307 GLU A CA 1
ATOM 2402 C C . GLU A 1 307 ? 1.861 -17.929 36.175 1.00 83.56 307 GLU A C 1
ATOM 2404 O O . GLU A 1 307 ? 1.303 -17.942 37.264 1.00 83.56 307 GLU A O 1
ATOM 2409 N N . TYR A 1 308 ? 3.155 -17.603 36.050 1.00 78.25 308 TYR A N 1
ATOM 2410 C CA . TYR A 1 308 ? 4.020 -17.260 37.192 1.00 78.25 308 TYR A CA 1
ATOM 2411 C C . TYR A 1 308 ? 3.848 -15.825 37.724 1.00 78.25 308 TYR A C 1
ATOM 2413 O O . TYR A 1 308 ? 4.445 -15.480 38.743 1.00 78.25 308 TYR A O 1
ATOM 2421 N N . LEU A 1 309 ? 3.097 -14.967 37.025 1.00 67.00 309 LEU A N 1
ATOM 2422 C CA . LEU A 1 309 ? 2.849 -13.569 37.411 1.00 67.00 309 LEU A CA 1
ATOM 2423 C C . LEU A 1 309 ? 1.529 -13.369 38.185 1.00 67.00 309 LEU A C 1
ATOM 2425 O O . LEU A 1 309 ? 1.137 -12.222 38.412 1.00 67.00 309 LEU A O 1
ATOM 2429 N N . VAL A 1 310 ? 0.864 -14.458 38.589 1.00 48.19 310 VAL A N 1
ATOM 2430 C CA . VAL A 1 310 ? -0.349 -14.480 39.433 1.00 48.19 310 VAL A CA 1
ATOM 2431 C C . VAL A 1 310 ? 0.002 -14.987 40.825 1.00 48.19 310 VAL A C 1
ATOM 2433 O O . VAL A 1 310 ? -0.488 -14.368 41.796 1.00 48.19 310 VAL A O 1
#

Solvent-accessible surface area (backbone atoms only — not comparable to full-atom values): 18901 Å² total; per-residue (Å²): 146,84,84,86,79,87,81,82,83,87,55,82,80,67,69,80,73,78,79,77,89,76,82,85,69,74,78,71,73,80,75,75,83,90,83,65,67,71,63,51,57,56,53,58,57,57,59,61,68,68,76,73,74,77,88,86,82,89,76,90,78,64,81,75,60,66,75,73,56,55,67,62,56,53,54,56,58,58,64,75,68,63,77,87,82,85,79,83,82,80,87,71,88,69,91,62,79,81,67,69,95,73,68,68,85,70,83,72,70,80,60,60,68,61,54,49,55,68,46,52,90,46,46,69,55,51,49,52,18,52,53,27,45,52,54,32,36,52,44,67,44,49,50,62,56,56,50,50,53,53,51,50,54,58,55,52,41,78,76,49,89,64,93,69,55,68,66,70,48,47,56,60,51,50,52,52,53,52,50,54,53,51,35,50,52,35,46,50,52,19,54,50,40,48,49,53,53,40,50,54,46,39,52,52,52,43,52,53,52,52,53,54,59,72,71,54,60,70,74,55,58,77,76,43,60,68,70,55,55,53,42,48,59,52,48,53,42,50,52,47,36,51,47,51,50,46,50,54,54,49,43,54,50,48,52,41,45,51,54,38,48,53,52,51,41,50,71,75,40,53,71,65,41,54,53,49,64,55,50,52,56,53,51,48,54,54,50,50,54,54,50,51,53,53,51,51,55,51,49,54,55,52,50,54,56,57,63,77,73,114

Radius of gyration: 29.61 Å; Cα contacts (8 Å, |Δi|>4): 92; chains: 1; bounding box: 65×56×75 Å

Foldseek 3Di:
DPDPPPPDPPCPVVPVPPPPDDDDDPPVVVPDDDDDPVVVVVVVVVVVVPPPDDPDDPPDDDPVVVQPPPLVVVVVVVVVPDDDDDDDDDDDPDPPPPPPPPPPVPPPDPPVVVVVVLLVVPVVLVVLLLVLLLVLLVLLLVLVVLVVVLVVLVVVCVVPPDPPVPVVNVVSVVVNVVSVVSSVVSLVSNLVSQLVSLVSSLVVVLVVLVVVVVPDDPVVPVVDPPVVSVCCSPVVSVVVSVCSSCCVVVVSNVVSNVVSVLVSVCVVDVVVSVVCVSRVVSVVVVVVVVVVVVVVVVVVVVVVVVVVVD

InterPro domains:
  IPR011527 ABC transporter type 1, transmembrane domain [PF00664] (127-307)
  IPR011527 ABC transporter type 1, transmembrane domain [PS50929] (127-310)
  IPR036640 ABC transporter type 1, transmembrane domain superfamily [G3DSA:1.20.1560.10] (111-309)
  IPR036640 ABC transporter type 1, transmembrane domain superfamily [SSF90123] (114-308)
  IPR039421 Type 1 protein exporter [PTHR43394] (54-307)

Organism: Spodoptera frugiperda (NCBI:txid7108)

Mean predicted aligned error: 16.88 Å

Sequence (310 aa):
MWQLLQTSSCQLVRQRLLTAKSNVYFTNLMKNRPSNVVKRYFSEVKTSSEKNAKPGLLLLCSPWKLCTGVSLALGARYFLSNGPAYCKAHTVPSRVIQRRPNVEEDNAKFDWDKFLSYLQPHKWLLIAAVGSALVVAFFNVYIPAVLGEVVNVLANQRSNPTADFMDNIRTPALKLVGLYIGQAIFTFMYIHLLSQVGERVAAQMKQELFESILRQDIAFFDQERTGELVNRLTVDVQDFKSSFKQTISGGLRATTQVVGSSVSLLVISPQLTGLTLLCVPSVVIGGTFIGSLLRKLSREAQTQVSEYLV

Secondary structure (DSSP, 8-state):
--SS----SSSTTSSSSS-----SSTTSTT-S---SHHHHHHHHHHHHHHTT------S---THHHHHHHHHHHHHHHHTS-------------------TT---------HHHHHHHHGGGHHHHHHHHHHHHHHHHHHHHHHHHHHHHHHHHHHHHHS--S-HHHHHHHHHHHHHHHHHHHHHHHHHHHHHHHHHHHHHHHHHHHHHHHHHHTS-HHHHHHS-HHHHHHIIIIIHHHHHHHHHIIIIIHHHHHHHHHHHHHHHHHH-HHHHHHHHHHHHHHHHHHHHHHHHHHHHHHHHHHHHHHTT-